Protein AF-0000000083080452 (afdb_homodimer)

Solvent-accessible surface area (backbone atoms only — not comparable to full-atom values): 15717 Å² total; per-residue (Å²): 124,72,71,85,60,44,30,69,57,49,54,43,49,26,56,52,36,66,68,52,25,74,73,67,52,32,30,49,34,38,35,42,35,32,59,16,17,67,83,46,66,46,79,47,41,29,48,72,89,35,77,56,65,81,52,52,41,62,59,91,61,66,40,72,48,71,58,86,55,90,64,81,24,22,29,43,46,33,35,42,48,46,47,31,71,60,43,32,32,57,84,38,36,42,33,40,39,33,41,34,62,48,40,57,88,84,51,88,73,93,57,94,61,80,76,49,44,56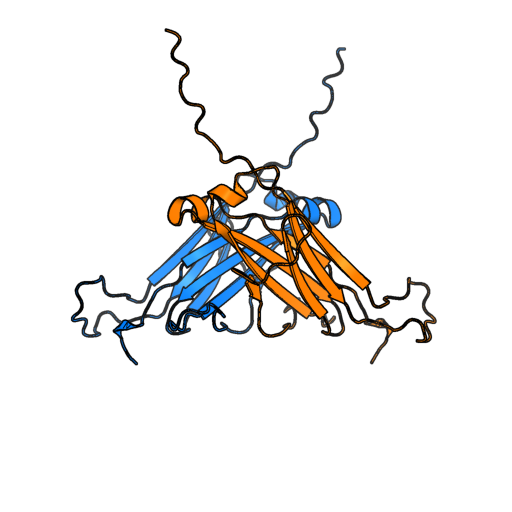,42,77,42,63,28,65,52,60,28,48,66,63,85,68,75,82,71,76,80,68,84,123,124,71,70,86,59,47,30,67,57,48,54,43,51,27,56,52,36,67,68,52,25,74,72,66,52,32,30,48,35,37,35,42,35,32,56,15,17,65,84,47,69,48,79,49,42,29,48,73,88,36,78,56,66,80,53,51,41,61,59,92,62,66,42,72,49,72,60,86,55,92,64,82,24,22,30,42,47,35,34,41,47,45,47,34,70,59,43,31,31,57,84,39,35,41,33,40,40,34,43,33,61,49,40,56,89,84,50,88,74,93,56,93,60,80,76,50,44,56,42,78,42,63,27,65,54,60,27,50,65,61,86,65,73,84,69,77,77,68,82,122

Organism: Lynx canadensis (NCBI:txid61383)

Radius of gyration: 20.99 Å; Cα contacts (8 Å, |Δi|>4): 604; chains: 2; bounding box: 38×65×71 Å

Sequence (280 aa):
EDLKKVSPPKVTVFEPSEAEISRTLKATLVCLATGFYPDHVELSWWVNGKEVRDGVSTDPEPYKEQSGANVSSYCLSSRLRVSATFWHNPRNHFRCQVQFYGLGKDDQWDYPEAKPVTQNVSADTWGRAGERGAGGMGRGEDLKKVSPPKVTVFEPSEAEISRTLKATLVCLATGFYPDHVELSWWVNGKEVRDGVSTDPEPYKEQSGANVSSYCLSSRLRVSATFWHNPRNHFRCQVQFYGLGKDDQWDYPEAKPVTQNVSADTWGRAGERGAGGMGRG

pLDDT: mean 85.84, std 18.04, range [19.3, 98.81]

Structure (mmCIF, N/CA/C/O backbone):
data_AF-0000000083080452-model_v1
#
loop_
_entity.id
_entity.type
_entity.pdbx_description
1 polymer 'Ig-like domain-containing protein'
#
loop_
_atom_site.group_PDB
_atom_site.id
_atom_site.type_symbol
_atom_site.label_atom_id
_atom_site.label_alt_id
_atom_site.label_comp_id
_atom_site.label_asym_id
_atom_site.label_entity_id
_atom_site.label_seq_id
_atom_site.pdbx_PDB_ins_code
_atom_site.Cartn_x
_atom_site.Cartn_y
_atom_site.Cartn_z
_atom_site.occupancy
_atom_site.B_iso_or_equiv
_atom_site.auth_seq_id
_atom_site.auth_comp_id
_atom_site.auth_asym_id
_atom_site.auth_atom_id
_atom_site.pdbx_PDB_model_num
ATOM 1 N N . GLU A 1 1 ? 2.799 -15.562 -26.594 1 53.44 1 GLU A N 1
ATOM 2 C CA . GLU A 1 1 ? 3.232 -15.18 -25.25 1 53.44 1 GLU A CA 1
ATOM 3 C C . GLU A 1 1 ? 4.082 -16.266 -24.609 1 53.44 1 GLU A C 1
ATOM 5 O O . GLU A 1 1 ? 3.826 -17.469 -24.812 1 53.44 1 GLU A O 1
ATOM 10 N N . ASP A 1 2 ? 5.34 -15.938 -24.422 1 61.94 2 ASP A N 1
ATOM 11 C CA . ASP A 1 2 ? 6.191 -16.938 -23.797 1 61.94 2 ASP A CA 1
ATOM 12 C C . ASP A 1 2 ? 5.555 -17.484 -22.516 1 61.94 2 ASP A C 1
ATOM 14 O O . ASP A 1 2 ? 5.469 -16.766 -21.516 1 61.94 2 ASP A O 1
ATOM 18 N N . LEU A 1 3 ? 4.855 -18.547 -22.656 1 67.81 3 LEU A N 1
ATOM 19 C CA . LEU A 1 3 ? 4.113 -19.203 -21.594 1 67.81 3 LEU A CA 1
ATOM 20 C C . LEU A 1 3 ? 4.988 -19.375 -20.344 1 67.81 3 LEU A C 1
ATOM 22 O O . LEU A 1 3 ? 4.473 -19.5 -19.234 1 67.81 3 LEU A O 1
ATOM 26 N N . LYS A 1 4 ? 6.285 -19.344 -20.562 1 71.19 4 LYS A N 1
ATOM 27 C CA . LYS A 1 4 ? 7.219 -19.562 -19.453 1 71.19 4 LYS A CA 1
ATOM 28 C C . LYS A 1 4 ? 7.266 -18.359 -18.531 1 71.19 4 LYS A C 1
ATOM 30 O O . LYS A 1 4 ? 7.73 -18.469 -17.391 1 71.19 4 LYS A O 1
ATOM 35 N N . LYS A 1 5 ? 6.641 -17.375 -19.016 1 80.5 5 LYS A N 1
ATOM 36 C CA . LYS A 1 5 ? 6.762 -16.141 -18.234 1 80.5 5 LYS A CA 1
ATOM 37 C C . LYS A 1 5 ? 5.543 -15.93 -17.344 1 80.5 5 LYS A C 1
ATOM 39 O O . LYS A 1 5 ? 5.504 -14.977 -16.562 1 80.5 5 LYS A O 1
ATOM 44 N N . VAL A 1 6 ? 4.59 -16.891 -17.406 1 85.88 6 VAL A N 1
ATOM 45 C CA . VAL A 1 6 ? 3.363 -16.719 -16.625 1 85.88 6 VAL A CA 1
ATOM 46 C C . VAL A 1 6 ? 3.648 -16.938 -15.148 1 85.88 6 VAL A C 1
ATOM 48 O O . VAL A 1 6 ? 4.199 -17.969 -14.758 1 85.88 6 VAL A O 1
ATOM 51 N N . SER A 1 7 ? 3.391 -15.992 -14.328 1 90.44 7 SER A N 1
ATOM 52 C CA . SER A 1 7 ? 3.619 -16.047 -12.891 1 90.44 7 SER A CA 1
ATOM 53 C C . SER A 1 7 ? 2.447 -15.453 -12.117 1 90.44 7 SER A C 1
ATOM 55 O O . SER A 1 7 ? 2.014 -14.336 -12.406 1 90.44 7 SER A O 1
ATOM 57 N N . PRO A 1 8 ? 1.887 -16.25 -11.156 1 92.81 8 PRO A N 1
ATOM 58 C CA . PRO A 1 8 ? 0.796 -15.727 -10.336 1 92.81 8 PRO A CA 1
ATOM 59 C C . PRO A 1 8 ? 1.26 -14.641 -9.367 1 92.81 8 PRO A C 1
ATOM 61 O O . PRO A 1 8 ? 2.453 -14.539 -9.07 1 92.81 8 PRO A O 1
ATOM 64 N N . PRO A 1 9 ? 0.341 -13.883 -8.883 1 94.69 9 PRO A N 1
ATOM 65 C CA . PRO A 1 9 ? 0.71 -12.812 -7.957 1 94.69 9 PRO A CA 1
ATOM 66 C C . PRO A 1 9 ? 1.032 -13.32 -6.555 1 94.69 9 PRO A C 1
ATOM 68 O O . PRO A 1 9 ? 0.51 -14.359 -6.137 1 94.69 9 PRO A O 1
ATOM 71 N N . LYS A 1 10 ? 1.944 -12.578 -5.98 1 93.75 10 LYS A N 1
ATOM 72 C CA . LYS A 1 10 ? 2.043 -12.594 -4.523 1 93.75 10 LYS A CA 1
ATOM 73 C C . LYS A 1 10 ? 1.186 -11.492 -3.908 1 93.75 10 LYS A C 1
ATOM 75 O O . LYS A 1 10 ? 1.229 -10.344 -4.352 1 93.75 10 LYS A O 1
ATOM 80 N N . VAL A 1 11 ? 0.376 -11.945 -2.9 1 97.25 11 VAL A N 1
ATOM 81 C CA . VAL A 1 11 ? -0.571 -10.984 -2.34 1 97.25 11 VAL A CA 1
ATOM 82 C C . VAL A 1 11 ? -0.229 -10.719 -0.876 1 97.25 11 VAL A C 1
ATOM 84 O O . VAL A 1 11 ? 0.069 -11.641 -0.121 1 97.25 11 VAL A O 1
ATOM 87 N N . THR A 1 12 ? -0.213 -9.477 -0.528 1 97.19 12 THR A N 1
ATOM 88 C CA . THR A 1 12 ? 0.052 -9.062 0.847 1 97.19 12 THR A CA 1
ATOM 89 C C . THR A 1 12 ? -0.945 -8 1.295 1 97.19 12 THR A C 1
ATOM 91 O O . THR A 1 12 ? -1.261 -7.082 0.538 1 97.19 12 THR A O 1
ATOM 94 N N . VAL A 1 13 ? -1.404 -8.156 2.543 1 98.12 13 VAL A N 1
ATOM 95 C CA . VAL A 1 13 ? -2.242 -7.129 3.156 1 98.12 13 VAL A CA 1
ATOM 96 C C . VAL A 1 13 ? -1.442 -6.379 4.219 1 98.12 13 VAL A C 1
ATOM 98 O O . VAL A 1 13 ? -0.834 -6.992 5.098 1 98.12 13 VAL A O 1
ATOM 101 N N . PHE A 1 14 ? -1.41 -5.133 4.086 1 97.69 14 PHE A N 1
ATOM 102 C CA . PHE A 1 14 ? -0.766 -4.262 5.059 1 97.69 14 PHE A CA 1
ATOM 103 C C . PHE A 1 14 ? -1.791 -3.676 6.02 1 97.69 14 PHE A C 1
ATOM 105 O O . PHE A 1 14 ? -2.818 -3.143 5.594 1 97.69 14 PHE A O 1
ATOM 112 N N . GLU A 1 15 ? -1.431 -3.766 7.227 1 97.06 15 GLU A N 1
ATOM 113 C CA . GLU A 1 15 ? -2.334 -3.287 8.266 1 97.06 15 GLU A CA 1
ATOM 114 C C . GLU A 1 15 ? -2.287 -1.767 8.383 1 97.06 15 GLU A C 1
ATOM 116 O O . GLU A 1 15 ? -1.309 -1.138 7.973 1 97.06 15 GLU A O 1
ATOM 121 N N . PRO A 1 16 ? -3.373 -1.235 8.961 1 97.25 16 PRO A N 1
ATOM 122 C CA . PRO A 1 16 ? -3.445 0.223 9.07 1 97.25 16 PRO A CA 1
ATOM 123 C C . PRO A 1 16 ? -2.326 0.805 9.938 1 97.25 16 PRO A C 1
ATOM 125 O O . PRO A 1 16 ? -1.788 0.114 10.805 1 97.25 16 PRO A O 1
ATOM 128 N N . SER A 1 17 ? -2.023 2.037 9.609 1 94.25 17 SER A N 1
ATOM 129 C CA . SER A 1 17 ? -1.067 2.791 10.414 1 94.25 17 SER A CA 1
ATOM 130 C C . SER A 1 17 ? -1.73 3.379 11.656 1 94.25 17 SER A C 1
ATOM 132 O O . SER A 1 17 ? -2.766 4.043 11.555 1 94.25 17 SER A O 1
ATOM 134 N N . GLU A 1 18 ? -1.081 3.205 12.727 1 92.12 18 GLU A N 1
ATOM 135 C CA . GLU A 1 18 ? -1.612 3.803 13.945 1 92.12 18 GLU A CA 1
ATOM 136 C C . GLU A 1 18 ? -1.66 5.324 13.844 1 92.12 18 GLU A C 1
ATOM 138 O O . GLU A 1 18 ? -2.572 5.961 14.375 1 92.12 18 GLU A O 1
ATOM 143 N N . ALA A 1 19 ? -0.683 5.855 13.219 1 90.94 19 ALA A N 1
ATOM 144 C CA . ALA A 1 19 ? -0.637 7.305 13.031 1 90.94 19 ALA A CA 1
ATOM 145 C C . ALA A 1 19 ? -1.859 7.797 12.266 1 90.94 19 ALA A C 1
ATOM 147 O O . ALA A 1 19 ? -2.455 8.812 12.617 1 90.94 19 ALA A O 1
ATOM 148 N N . GLU A 1 20 ? -2.23 7.137 11.227 1 94.12 20 GLU A N 1
ATOM 149 C CA . GLU A 1 20 ? -3.434 7.508 10.484 1 94.12 20 GLU A CA 1
ATOM 150 C C . GLU A 1 20 ? -4.672 7.441 11.375 1 94.12 20 GLU A C 1
ATOM 152 O O . GLU A 1 20 ? -5.508 8.344 11.359 1 94.12 20 GLU A O 1
ATOM 157 N N . ILE A 1 21 ? -4.758 6.336 12.086 1 95.25 21 ILE A N 1
ATOM 158 C CA . ILE A 1 21 ? -5.938 6.098 12.914 1 95.25 21 ILE A CA 1
ATOM 159 C C . ILE A 1 21 ? -6.082 7.223 13.938 1 95.25 21 ILE A C 1
ATOM 161 O O . ILE A 1 21 ? -7.18 7.754 14.133 1 95.25 21 ILE A O 1
ATOM 165 N N . SER A 1 22 ? -5.02 7.535 14.555 1 92.94 22 SER A N 1
ATOM 166 C CA . SER A 1 22 ? -5.031 8.602 15.547 1 92.94 22 SER A CA 1
ATOM 167 C C . SER A 1 22 ? -5.453 9.93 14.93 1 92.94 22 SER A C 1
ATOM 169 O O . SER A 1 22 ? -6.184 10.703 15.555 1 92.94 22 SER A O 1
ATOM 171 N N . ARG A 1 23 ? -5.098 10.141 13.75 1 92.06 23 ARG A N 1
ATOM 172 C CA . ARG A 1 23 ? -5.32 11.43 13.094 1 92.06 23 ARG A CA 1
ATOM 173 C C . ARG A 1 23 ? -6.73 11.516 12.516 1 92.06 23 ARG A C 1
ATOM 175 O O . ARG A 1 23 ? -7.324 12.594 12.469 1 92.06 23 ARG A O 1
ATOM 182 N N . THR A 1 24 ? -7.328 10.398 12.055 1 93.5 24 THR A N 1
ATOM 183 C CA . THR A 1 24 ? -8.523 10.523 11.227 1 93.5 24 THR A CA 1
ATOM 184 C C . THR A 1 24 ? -9.664 9.688 11.797 1 93.5 24 THR A C 1
ATOM 186 O O . THR A 1 24 ? -10.797 9.766 11.328 1 93.5 24 THR A O 1
ATOM 189 N N . LEU A 1 25 ? -9.383 8.836 12.727 1 95.81 25 LEU A N 1
ATOM 190 C CA . LEU A 1 25 ? -10.336 7.891 13.289 1 95.81 25 LEU A CA 1
ATOM 191 C C . LEU A 1 25 ? -10.789 6.887 12.242 1 95.81 25 LEU A C 1
ATOM 193 O O . LEU A 1 25 ? -11.852 6.266 12.383 1 95.81 25 LEU A O 1
ATOM 197 N N . LYS A 1 26 ? -10.016 6.801 11.164 1 96.69 26 LYS A N 1
ATOM 198 C CA . LYS A 1 26 ? -10.203 5.809 10.109 1 96.69 26 LYS A CA 1
ATOM 199 C C . LYS A 1 26 ? -8.969 4.914 9.977 1 96.69 26 LYS A C 1
ATOM 201 O O . LYS A 1 26 ? -7.883 5.277 10.422 1 96.69 26 LYS A O 1
ATOM 206 N N . ALA A 1 27 ? -9.227 3.732 9.461 1 97.31 27 ALA A N 1
ATOM 207 C CA . ALA A 1 27 ? -8.18 2.742 9.219 1 97.31 27 ALA A CA 1
ATOM 208 C C . ALA A 1 27 ? -8.148 2.32 7.754 1 97.31 27 ALA A C 1
ATOM 210 O O . ALA A 1 27 ? -9.172 1.919 7.195 1 97.31 27 ALA A O 1
ATOM 211 N N . THR A 1 28 ? -7.043 2.445 7.199 1 97.25 28 THR A N 1
ATOM 212 C CA . THR A 1 28 ? -6.867 2.025 5.816 1 97.25 28 THR A CA 1
ATOM 213 C C . THR A 1 28 ? -6.02 0.759 5.734 1 97.25 28 THR A C 1
ATOM 215 O O . THR A 1 28 ? -4.914 0.71 6.277 1 97.25 28 THR A O 1
ATOM 218 N N . LEU A 1 29 ? -6.57 -0.296 5.133 1 98.19 29 LEU A N 1
ATOM 219 C CA . LEU A 1 29 ? -5.809 -1.486 4.773 1 98.19 29 LEU A CA 1
ATOM 220 C C . LEU A 1 29 ? -5.355 -1.42 3.318 1 98.19 29 LEU A C 1
ATOM 222 O O . LEU A 1 29 ? -6.098 -0.952 2.451 1 98.19 29 LEU A O 1
ATOM 226 N N . VAL A 1 30 ? -4.18 -1.853 3.102 1 97.69 30 VAL A N 1
ATOM 227 C CA . VAL A 1 30 ? -3.654 -1.844 1.74 1 97.69 30 VAL A CA 1
ATOM 228 C C . VAL A 1 30 ? -3.377 -3.273 1.283 1 97.69 30 VAL A C 1
ATOM 230 O O . VAL A 1 30 ? -2.807 -4.07 2.033 1 97.69 30 VAL A O 1
ATOM 233 N N . CYS A 1 31 ? -3.828 -3.586 0.162 1 98.5 31 CYS A N 1
ATOM 234 C CA . CYS A 1 31 ? -3.52 -4.844 -0.509 1 98.5 31 CYS A CA 1
ATOM 235 C C . CYS A 1 31 ? -2.582 -4.617 -1.689 1 98.5 31 CYS A C 1
ATOM 237 O O . CYS A 1 31 ? -2.834 -3.754 -2.531 1 98.5 31 CYS A O 1
ATOM 239 N N . LEU A 1 32 ? -1.524 -5.355 -1.702 1 96.94 32 LEU A N 1
ATOM 240 C CA . LEU A 1 32 ? -0.544 -5.266 -2.779 1 96.94 32 LEU A CA 1
ATOM 241 C C . LEU A 1 32 ? -0.362 -6.617 -3.465 1 96.94 32 LEU A C 1
ATOM 243 O O . LEU A 1 32 ? -0.021 -7.605 -2.812 1 96.94 32 LEU A O 1
ATOM 247 N N . ALA A 1 33 ? -0.679 -6.676 -4.754 1 96.19 33 ALA A N 1
ATOM 248 C CA . ALA A 1 33 ? -0.375 -7.82 -5.605 1 96.19 33 ALA A CA 1
ATOM 249 C C . ALA A 1 33 ? 0.855 -7.551 -6.469 1 96.19 33 ALA A C 1
ATOM 251 O O . ALA A 1 33 ? 0.917 -6.539 -7.176 1 96.19 33 ALA A O 1
ATOM 252 N N . THR A 1 34 ? 1.783 -8.461 -6.375 1 92.62 34 THR A N 1
ATOM 253 C CA . THR A 1 34 ? 3.023 -8.219 -7.105 1 92.62 34 THR A CA 1
ATOM 254 C C . THR A 1 34 ? 3.449 -9.469 -7.871 1 92.62 34 THR A C 1
ATOM 256 O O . THR A 1 34 ? 2.959 -10.57 -7.598 1 92.62 34 THR A O 1
ATOM 259 N N . GLY A 1 35 ? 4.324 -9.219 -8.93 1 90.12 35 GLY A N 1
ATOM 260 C CA . GLY A 1 35 ? 5.09 -10.289 -9.531 1 90.12 35 GLY A CA 1
ATOM 261 C C . GLY A 1 35 ? 4.293 -11.102 -10.539 1 90.12 35 GLY A C 1
ATOM 262 O O . GLY A 1 35 ? 4.676 -12.219 -10.898 1 90.12 35 GLY A O 1
ATOM 263 N N . PHE A 1 36 ? 3.234 -10.57 -10.922 1 92.44 36 PHE A N 1
ATOM 264 C CA . PHE A 1 36 ? 2.414 -11.406 -11.789 1 92.44 36 PHE A CA 1
ATOM 265 C C . PHE A 1 36 ? 2.639 -11.055 -13.258 1 92.44 36 PHE A C 1
ATOM 267 O O . PHE A 1 36 ? 2.973 -9.914 -13.578 1 92.44 36 PHE A O 1
ATOM 274 N N . TYR A 1 37 ? 2.369 -12.086 -14.062 1 91.12 37 TYR A N 1
ATOM 275 C CA . TYR A 1 37 ? 2.443 -12.008 -15.523 1 91.12 37 TYR A CA 1
ATOM 276 C C . TYR A 1 37 ? 1.6 -13.102 -16.172 1 91.12 37 TYR A C 1
ATOM 278 O O . TYR A 1 37 ? 1.708 -14.273 -15.805 1 91.12 37 TYR A O 1
ATOM 286 N N . PRO A 1 38 ? 0.86 -12.805 -17.172 1 91.25 38 PRO A N 1
ATOM 287 C CA . PRO A 1 38 ? 0.583 -11.469 -17.703 1 91.25 38 PRO A CA 1
ATOM 288 C C . PRO A 1 38 ? -0.215 -10.594 -16.734 1 91.25 38 PRO A C 1
ATOM 290 O O . PRO A 1 38 ? -0.309 -10.914 -15.547 1 91.25 38 PRO A O 1
ATOM 293 N N . ASP A 1 39 ? -0.679 -9.375 -17.141 1 92.38 39 ASP A N 1
ATOM 294 C CA . ASP A 1 39 ? -1.261 -8.375 -16.25 1 92.38 39 ASP A CA 1
ATOM 295 C C . ASP A 1 39 ? -2.773 -8.555 -16.141 1 92.38 39 ASP A C 1
ATOM 297 O O . ASP A 1 39 ? -3.504 -7.582 -15.938 1 92.38 39 ASP A O 1
ATOM 301 N N . HIS A 1 40 ? -3.299 -9.719 -16.156 1 93.44 40 HIS A N 1
ATOM 302 C CA . HIS A 1 40 ? -4.734 -9.977 -16.078 1 93.44 40 HIS A CA 1
ATOM 303 C C . HIS A 1 40 ? -5.133 -10.461 -14.688 1 93.44 40 HIS A C 1
ATOM 305 O O . HIS A 1 40 ? -5.078 -11.656 -14.406 1 93.44 40 HIS A O 1
ATOM 311 N N . VAL A 1 41 ? -5.543 -9.539 -13.906 1 96.19 41 VAL A N 1
ATOM 312 C CA . VAL A 1 41 ? -5.984 -9.891 -12.555 1 96.19 41 VAL A CA 1
ATOM 313 C C . VAL A 1 41 ? -7.238 -9.094 -12.203 1 96.19 41 VAL A C 1
ATOM 315 O O . VAL A 1 41 ? -7.512 -8.055 -12.805 1 96.19 41 VAL A O 1
ATOM 318 N N . GLU A 1 42 ? -8.008 -9.656 -11.258 1 96.44 42 GLU A N 1
ATOM 319 C CA . GLU A 1 42 ? -9.102 -8.953 -10.594 1 96.44 42 GLU A CA 1
ATOM 320 C C . GLU A 1 42 ? -8.93 -8.969 -9.078 1 96.44 42 GLU A C 1
ATOM 322 O O . GLU A 1 42 ? -8.82 -10.039 -8.469 1 96.44 42 GLU A O 1
ATOM 327 N N . LEU A 1 43 ? -8.953 -7.801 -8.594 1 97.75 43 LEU A N 1
ATOM 328 C CA . LEU A 1 43 ? -8.758 -7.668 -7.152 1 97.75 43 LEU A CA 1
ATOM 329 C C . LEU A 1 43 ? -10.062 -7.301 -6.457 1 97.75 43 LEU A C 1
ATOM 331 O O . LEU A 1 43 ? -10.805 -6.445 -6.945 1 97.75 43 LEU A O 1
ATOM 335 N N . SER A 1 44 ? -10.352 -8.023 -5.277 1 98.25 44 SER A N 1
ATOM 336 C CA . SER A 1 44 ? -11.547 -7.742 -4.492 1 98.25 44 SER A CA 1
ATOM 337 C C . SER A 1 44 ? -11.25 -7.789 -2.996 1 98.25 44 SER A C 1
ATOM 339 O O . SER A 1 44 ? -10.328 -8.477 -2.561 1 98.25 44 SER A O 1
ATOM 341 N N . TRP A 1 45 ? -12.039 -7.051 -2.25 1 98.75 45 TRP A N 1
ATOM 342 C CA . TRP A 1 45 ? -11.969 -7.059 -0.792 1 98.75 45 TRP A CA 1
ATOM 343 C C . TRP A 1 45 ? -13.156 -7.809 -0.192 1 98.75 45 TRP A C 1
ATOM 345 O O . TRP A 1 45 ? -14.289 -7.672 -0.665 1 98.75 45 TRP A O 1
ATOM 355 N N . TRP A 1 46 ? -12.867 -8.57 0.88 1 98.69 46 TRP A N 1
ATOM 356 C CA . TRP A 1 46 ? -13.867 -9.328 1.618 1 98.69 46 TRP A CA 1
ATOM 357 C C . TRP A 1 46 ? -13.781 -9.047 3.113 1 98.69 46 TRP A C 1
ATOM 359 O O . TRP A 1 46 ? -12.695 -9.086 3.697 1 98.69 46 TRP A O 1
ATOM 369 N N . VAL A 1 47 ? -14.945 -8.758 3.678 1 98.75 47 VAL A N 1
ATOM 370 C CA . VAL A 1 47 ? -15.031 -8.508 5.113 1 98.75 47 VAL A CA 1
ATOM 371 C C . VAL A 1 47 ? -16.031 -9.477 5.742 1 98.75 47 VAL A C 1
ATOM 373 O O . VAL A 1 47 ? -17.203 -9.5 5.367 1 98.75 47 VAL A O 1
ATOM 376 N N . ASN A 1 48 ? -15.492 -10.203 6.699 1 98.44 48 ASN A N 1
ATOM 377 C CA . ASN A 1 48 ? -16.312 -11.211 7.371 1 98.44 48 ASN A CA 1
ATOM 378 C C . ASN A 1 48 ? -17.062 -12.086 6.371 1 98.44 48 ASN A C 1
ATOM 380 O O . ASN A 1 48 ? -18.25 -12.328 6.516 1 98.44 48 ASN A O 1
ATOM 384 N N . GLY A 1 49 ? -16.344 -12.398 5.344 1 97.69 49 GLY A N 1
ATOM 385 C CA . GLY A 1 49 ? -16.844 -13.391 4.406 1 97.69 49 GLY A CA 1
ATOM 386 C C . GLY A 1 49 ? -17.734 -12.797 3.322 1 97.69 49 GLY A C 1
ATOM 387 O O . GLY A 1 49 ? -18.234 -13.523 2.467 1 97.69 49 GLY A O 1
ATOM 388 N N . LYS A 1 50 ? -17.828 -11.516 3.332 1 98.19 50 LYS A N 1
ATOM 389 C CA . LYS A 1 50 ? -18.641 -10.859 2.312 1 98.19 50 LYS A CA 1
ATOM 390 C C . LYS A 1 50 ? -17.812 -9.852 1.516 1 98.19 50 LYS A C 1
ATOM 392 O O . LYS A 1 50 ? -17.031 -9.086 2.09 1 98.19 50 LYS A O 1
ATOM 397 N N . GLU A 1 51 ? -18.047 -9.906 0.209 1 98.19 51 GLU A N 1
ATOM 398 C CA . GLU A 1 51 ? -17.359 -8.938 -0.644 1 98.19 51 GLU A CA 1
ATOM 399 C C . GLU A 1 51 ? -17.859 -7.52 -0.376 1 98.19 51 GLU A C 1
ATOM 401 O O . GLU A 1 51 ? -19.047 -7.289 -0.205 1 98.19 51 GLU A O 1
ATOM 406 N N . VAL A 1 52 ? -16.922 -6.566 -0.369 1 98.12 52 VAL A N 1
ATOM 407 C CA . VAL A 1 52 ? -17.312 -5.184 -0.106 1 98.12 52 VAL A CA 1
ATOM 408 C C . VAL A 1 52 ? -16.812 -4.281 -1.233 1 98.12 52 VAL A C 1
ATOM 410 O O . VAL A 1 52 ? -15.766 -4.551 -1.834 1 98.12 52 VAL A O 1
ATOM 413 N N . ARG A 1 53 ? -17.578 -3.219 -1.438 1 95.69 53 ARG A N 1
ATOM 414 C CA . ARG A 1 53 ? -17.188 -2.242 -2.451 1 95.69 53 ARG A CA 1
ATOM 415 C C . ARG A 1 53 ? -17.047 -0.852 -1.843 1 95.69 53 ARG A C 1
ATOM 417 O O . ARG A 1 53 ? -16.297 -0.019 -2.363 1 95.69 53 ARG A O 1
ATOM 424 N N . ASP A 1 54 ? -17.781 -0.632 -0.741 1 94.25 54 ASP A N 1
ATOM 425 C CA . ASP A 1 54 ? -17.672 0.653 -0.057 1 94.25 54 ASP A CA 1
ATOM 426 C C . ASP A 1 54 ? -16.312 0.809 0.61 1 94.25 54 ASP A C 1
ATOM 428 O O . ASP A 1 54 ? -15.82 -0.118 1.258 1 94.25 54 ASP A O 1
ATOM 432 N N . GLY A 1 55 ? -15.711 2.014 0.427 1 94.12 55 GLY A N 1
ATOM 433 C CA . GLY A 1 55 ? -14.43 2.285 1.056 1 94.12 55 GLY A CA 1
ATOM 434 C C . GLY A 1 55 ? -13.258 1.695 0.295 1 94.12 55 GLY A C 1
ATOM 435 O O . GLY A 1 55 ? -12.109 1.813 0.727 1 94.12 55 GLY A O 1
ATOM 436 N N . VAL A 1 56 ? -13.648 1.08 -0.872 1 95.5 56 VAL A N 1
ATOM 437 C CA . VAL A 1 56 ? -12.609 0.42 -1.654 1 95.5 56 VAL A CA 1
ATOM 438 C C . VAL A 1 56 ? -12.117 1.357 -2.756 1 95.5 56 VAL A C 1
ATOM 440 O O . VAL A 1 56 ? -12.914 2.006 -3.43 1 95.5 56 VAL A O 1
ATOM 443 N N . SER A 1 57 ? -10.828 1.479 -2.877 1 92.81 57 SER A N 1
ATOM 444 C CA . SER A 1 57 ? -10.195 2.172 -3.994 1 92.81 57 SER A CA 1
ATOM 445 C C . SER A 1 57 ? -9.07 1.336 -4.598 1 92.81 57 SER A C 1
ATOM 447 O O . SER A 1 57 ? -8.117 0.977 -3.902 1 92.81 57 SER A O 1
ATOM 449 N N . THR A 1 58 ? -9.195 1.03 -5.871 1 92.94 58 THR A N 1
ATOM 450 C CA . THR A 1 58 ? -8.203 0.232 -6.574 1 92.94 58 THR A CA 1
ATOM 451 C C . THR A 1 58 ? -7.551 1.044 -7.691 1 92.94 58 THR A C 1
ATOM 453 O O . THR A 1 58 ? -8.219 1.815 -8.375 1 92.94 58 THR A O 1
ATOM 456 N N . ASP A 1 59 ? -6.227 0.832 -7.777 1 90.56 59 ASP A N 1
ATOM 457 C CA . ASP A 1 59 ? -5.566 1.44 -8.922 1 90.56 59 ASP A CA 1
ATOM 458 C C . ASP A 1 59 ? -6.277 1.077 -10.227 1 90.56 59 ASP A C 1
ATOM 460 O O . ASP A 1 59 ? -6.73 -0.058 -10.398 1 90.56 59 ASP A O 1
ATOM 464 N N . PRO A 1 60 ? -6.289 1.999 -11.109 1 87.81 60 PRO A N 1
ATOM 465 C CA . PRO A 1 60 ? -7.094 1.767 -12.312 1 87.81 60 PRO A CA 1
ATOM 466 C C . PRO A 1 60 ? -6.543 0.638 -13.18 1 87.81 60 PRO A C 1
ATOM 468 O O . PRO A 1 60 ? -7.305 -0.027 -13.891 1 87.81 60 PRO A O 1
ATOM 471 N N . GLU A 1 61 ? -5.234 0.501 -13.234 1 90 61 GLU A N 1
ATOM 472 C CA . GLU A 1 61 ? -4.602 -0.577 -13.984 1 90 61 GLU A CA 1
ATOM 473 C C . GLU A 1 61 ? -3.314 -1.039 -13.312 1 90 61 GLU A C 1
ATOM 475 O O . GLU A 1 61 ? -2.678 -0.273 -12.586 1 90 61 GLU A O 1
ATOM 480 N N . PRO A 1 62 ? -3.023 -2.354 -13.641 1 91.81 62 PRO A N 1
ATOM 481 C CA . PRO A 1 62 ? -1.697 -2.775 -13.18 1 91.81 62 PRO A CA 1
ATOM 482 C C . PRO A 1 62 ? -0.567 -2 -13.852 1 91.81 62 PRO A C 1
ATOM 484 O O . PRO A 1 62 ? -0.725 -1.522 -14.977 1 91.81 62 PRO A O 1
ATOM 487 N N . TYR A 1 63 ? 0.494 -1.868 -13.094 1 87.12 63 TYR A N 1
ATOM 488 C CA . TYR A 1 63 ? 1.655 -1.22 -13.695 1 87.12 63 TYR A CA 1
ATOM 489 C C . TYR A 1 63 ? 2.9 -2.086 -13.547 1 87.12 63 TYR A C 1
ATOM 491 O O . TYR A 1 63 ? 2.943 -2.984 -12.703 1 87.12 63 TYR A O 1
ATOM 499 N N . LYS A 1 64 ? 3.84 -1.805 -14.398 1 86.12 64 LYS A N 1
ATOM 500 C CA . LYS A 1 64 ? 5.062 -2.6 -14.445 1 86.12 64 LYS A CA 1
ATOM 501 C C . LYS A 1 64 ? 5.938 -2.34 -13.227 1 86.12 64 LYS A C 1
ATOM 503 O O . LYS A 1 64 ? 6.098 -1.193 -12.797 1 86.12 64 LYS A O 1
ATOM 508 N N . GLU A 1 65 ? 6.34 -3.422 -12.617 1 80.19 65 GLU A N 1
ATOM 509 C CA . GLU A 1 65 ? 7.254 -3.299 -11.484 1 80.19 65 GLU A CA 1
ATOM 510 C C . GLU A 1 65 ? 8.641 -2.842 -11.945 1 80.19 65 GLU A C 1
ATOM 512 O O . GLU A 1 65 ? 9.125 -3.273 -12.992 1 80.19 65 GLU A O 1
ATOM 517 N N . GLN A 1 66 ? 9.133 -1.622 -11.547 1 65.81 66 GLN A N 1
ATOM 518 C CA . GLN A 1 66 ? 10.43 -1.078 -11.945 1 65.81 66 GLN A CA 1
ATOM 519 C C . GLN A 1 66 ? 11.57 -1.938 -11.414 1 65.81 66 GLN A C 1
ATOM 521 O O . GLN A 1 66 ? 12.742 -1.569 -11.539 1 65.81 66 GLN A O 1
ATOM 526 N N . SER A 1 67 ? 11.375 -3.201 -11.102 1 55.09 67 SER A N 1
ATOM 527 C CA . SER A 1 67 ? 12.578 -3.887 -10.641 1 55.09 67 SER A CA 1
ATOM 528 C C . SER A 1 67 ? 13.609 -4.012 -11.766 1 55.09 67 SER A C 1
ATOM 530 O O . SER A 1 67 ? 13.25 -4.012 -12.945 1 55.09 67 SER A O 1
ATOM 532 N N . GLY A 1 68 ? 14.805 -3.502 -11.594 1 50.47 68 GLY A N 1
ATOM 533 C CA . GLY A 1 68 ? 15.953 -3.701 -12.461 1 50.47 68 GLY A CA 1
ATOM 534 C C . GLY A 1 68 ? 15.922 -5.027 -13.195 1 50.47 68 GLY A C 1
ATOM 535 O O . GLY A 1 68 ? 16.781 -5.297 -14.047 1 50.47 68 GLY A O 1
ATOM 536 N N . ALA A 1 69 ? 15.219 -5.922 -12.609 1 52.81 69 ALA A N 1
ATOM 537 C CA . ALA A 1 69 ? 15.43 -7.219 -13.25 1 52.81 69 ALA A CA 1
ATOM 538 C C . ALA A 1 69 ? 14.625 -7.328 -14.547 1 52.81 69 ALA A C 1
ATOM 540 O O . ALA A 1 69 ? 13.633 -6.613 -14.734 1 52.81 69 ALA A O 1
ATOM 541 N N . ASN A 1 70 ? 15.266 -7.688 -15.633 1 53.16 70 ASN A N 1
ATOM 542 C CA . ASN A 1 70 ? 14.805 -8.062 -16.969 1 53.16 70 ASN A CA 1
ATOM 543 C C . ASN A 1 70 ? 13.43 -8.719 -16.906 1 53.16 70 ASN A C 1
ATOM 545 O O . ASN A 1 70 ? 12.914 -9.18 -17.938 1 53.16 70 ASN A O 1
ATOM 549 N N . VAL A 1 71 ? 12.961 -9.156 -15.82 1 57.22 71 VAL A N 1
ATOM 550 C CA . VAL A 1 71 ? 11.672 -9.852 -15.828 1 57.22 71 VAL A CA 1
ATOM 551 C C . VAL A 1 71 ? 10.547 -8.844 -15.609 1 57.22 71 VAL A C 1
ATOM 553 O O . VAL A 1 71 ? 10.555 -8.094 -14.625 1 57.22 71 VAL A O 1
ATOM 556 N N . SER A 1 72 ? 9.734 -8.695 -16.641 1 76.38 72 SER A N 1
ATOM 557 C CA . SER A 1 72 ? 8.625 -7.75 -16.641 1 76.38 72 SER A CA 1
ATOM 558 C C . SER A 1 72 ? 7.457 -8.258 -15.812 1 76.38 72 SER A C 1
ATOM 560 O O . SER A 1 72 ? 6.898 -9.32 -16.094 1 76.38 72 SER A O 1
ATOM 562 N N . SER A 1 73 ? 7.367 -8.047 -14.508 1 88.5 73 SER A N 1
ATOM 563 C CA . SER A 1 73 ? 6.176 -8.367 -13.727 1 88.5 73 SER A CA 1
ATOM 564 C C . SER A 1 73 ? 5.367 -7.109 -13.422 1 88.5 73 SER A C 1
ATOM 566 O O . SER A 1 73 ? 5.82 -5.992 -13.695 1 88.5 73 SER A O 1
ATOM 568 N N . TYR A 1 74 ? 4.121 -7.418 -13.102 1 91.75 74 TYR A N 1
ATOM 569 C CA . TYR A 1 74 ? 3.189 -6.324 -12.844 1 91.75 74 TYR A CA 1
ATOM 570 C C . TYR A 1 74 ? 2.809 -6.273 -11.367 1 91.75 74 TYR A C 1
ATOM 572 O O . TYR A 1 74 ? 3.064 -7.219 -10.617 1 91.75 74 TYR A O 1
ATOM 580 N N . CYS A 1 75 ? 2.314 -5.133 -11.023 1 92.31 75 CYS A N 1
ATOM 581 C CA . CYS A 1 75 ? 1.785 -4.941 -9.68 1 92.31 75 CYS A CA 1
ATOM 582 C C . CYS A 1 75 ? 0.477 -4.16 -9.711 1 92.31 75 CYS A C 1
ATOM 584 O O . CYS A 1 75 ? 0.217 -3.416 -10.664 1 92.31 75 CYS A O 1
ATOM 586 N N . LEU A 1 76 ? -0.323 -4.398 -8.711 1 94.44 76 LEU A N 1
ATOM 587 C CA . LEU A 1 76 ? -1.596 -3.715 -8.516 1 94.44 76 LEU A CA 1
ATOM 588 C C . LEU A 1 76 ? -1.884 -3.518 -7.027 1 94.44 76 LEU A C 1
ATOM 590 O O . LEU A 1 76 ? -1.658 -4.422 -6.223 1 94.44 76 LEU A O 1
ATOM 594 N N . SER A 1 77 ? -2.34 -2.359 -6.695 1 94.75 77 SER A N 1
ATOM 595 C CA . SER A 1 77 ? -2.666 -2.102 -5.297 1 94.75 77 SER A CA 1
ATOM 596 C C . SER A 1 77 ? -4.121 -1.678 -5.137 1 94.75 77 SER A C 1
ATOM 598 O O . SER A 1 77 ? -4.727 -1.149 -6.07 1 94.75 77 SER A O 1
ATOM 600 N N . SER A 1 78 ? -4.668 -1.974 -4.016 1 95.88 78 SER A N 1
ATOM 601 C CA . SER A 1 78 ? -6.016 -1.589 -3.611 1 95.88 78 SER A CA 1
ATOM 602 C C . SER A 1 78 ? -6.066 -1.235 -2.129 1 95.88 78 SER A C 1
ATOM 604 O O . SER A 1 78 ? -5.262 -1.732 -1.339 1 95.88 78 SER A O 1
ATOM 606 N N . ARG A 1 79 ? -6.949 -0.385 -1.799 1 96.56 79 ARG A N 1
ATOM 607 C CA . ARG A 1 79 ? -7.078 0.034 -0.407 1 96.56 79 ARG A CA 1
ATOM 608 C C . ARG A 1 79 ? -8.516 -0.104 0.076 1 96.56 79 ARG A C 1
ATOM 610 O O . ARG A 1 79 ? -9.461 0.1 -0.695 1 96.56 79 ARG A O 1
ATOM 617 N N . LEU A 1 80 ? -8.672 -0.445 1.316 1 97.62 80 LEU A N 1
ATOM 618 C CA . LEU A 1 80 ? -9.945 -0.497 2.016 1 97.62 80 LEU A CA 1
ATOM 619 C C . LEU A 1 80 ? -9.93 0.403 3.246 1 97.62 80 LEU A C 1
ATOM 621 O O . LEU A 1 80 ? -9.117 0.213 4.148 1 97.62 80 LEU A O 1
ATOM 625 N N . ARG A 1 81 ? -10.758 1.326 3.229 1 96.69 81 ARG A N 1
ATOM 626 C CA . ARG A 1 81 ? -10.852 2.254 4.352 1 96.69 81 ARG A CA 1
ATOM 627 C C . ARG A 1 81 ? -12.102 1.978 5.184 1 96.69 81 ARG A C 1
ATOM 629 O O . ARG A 1 81 ? -13.219 1.989 4.664 1 96.69 81 ARG A O 1
ATOM 636 N N . VAL A 1 82 ? -11.93 1.745 6.504 1 98 82 VAL A N 1
ATOM 637 C CA . VAL A 1 82 ? -13.016 1.49 7.441 1 98 82 VAL A CA 1
ATOM 638 C C . VAL A 1 82 ? -12.875 2.402 8.656 1 98 82 VAL A C 1
ATOM 640 O O . VAL A 1 82 ? -11.883 3.123 8.789 1 98 82 VAL A O 1
ATOM 643 N N . SER A 1 83 ? -13.844 2.375 9.492 1 98 83 SER A N 1
ATOM 644 C CA . SER A 1 83 ? -13.719 3.131 10.734 1 98 83 SER A CA 1
ATOM 645 C C . SER A 1 83 ? -12.695 2.49 11.672 1 98 83 SER A C 1
ATOM 647 O O . SER A 1 83 ? -12.5 1.274 11.641 1 98 83 SER A O 1
ATOM 649 N N . ALA A 1 84 ? -12.125 3.334 12.469 1 97.62 84 ALA A N 1
ATOM 650 C CA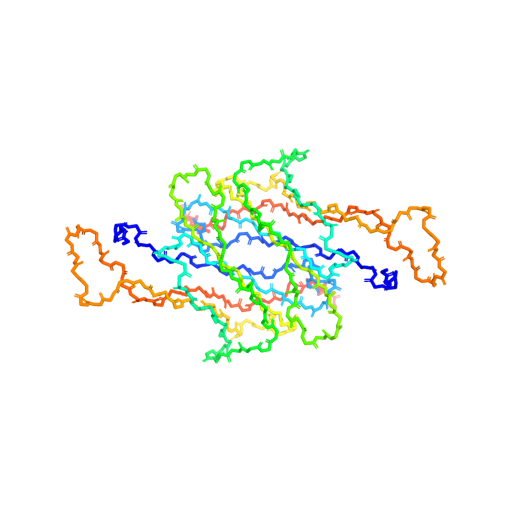 . ALA A 1 84 ? -11.188 2.834 13.469 1 97.62 84 ALA A CA 1
ATOM 651 C C . ALA A 1 84 ? -11.852 1.817 14.391 1 97.62 84 ALA A C 1
ATOM 653 O O . ALA A 1 84 ? -11.258 0.786 14.719 1 97.62 84 ALA A O 1
ATOM 654 N N . THR A 1 85 ? -13.078 2.09 14.766 1 97.31 85 THR A N 1
ATOM 655 C CA . THR A 1 85 ? -13.805 1.204 15.672 1 97.31 85 THR A CA 1
ATOM 656 C C . THR A 1 85 ? -14 -0.17 15.031 1 97.31 85 THR A C 1
ATOM 658 O O . THR A 1 85 ? -13.867 -1.195 15.703 1 97.31 85 THR A O 1
ATOM 661 N N . PHE A 1 86 ? -14.312 -0.177 13.82 1 97.81 86 PHE A N 1
ATOM 662 C CA . PHE A 1 86 ? -14.516 -1.436 13.117 1 97.81 86 PHE A CA 1
ATOM 663 C C . PHE A 1 86 ? -13.211 -2.227 13.039 1 97.81 86 PHE A C 1
ATOM 665 O O . PHE A 1 86 ? -13.203 -3.438 13.266 1 97.81 86 PHE A O 1
ATOM 672 N N . TRP A 1 87 ? -12.109 -1.583 12.75 1 98.12 87 TRP A N 1
ATOM 673 C CA . TRP A 1 87 ? -10.789 -2.211 12.68 1 98.12 87 TRP A CA 1
ATOM 674 C C . TRP A 1 87 ? -10.375 -2.75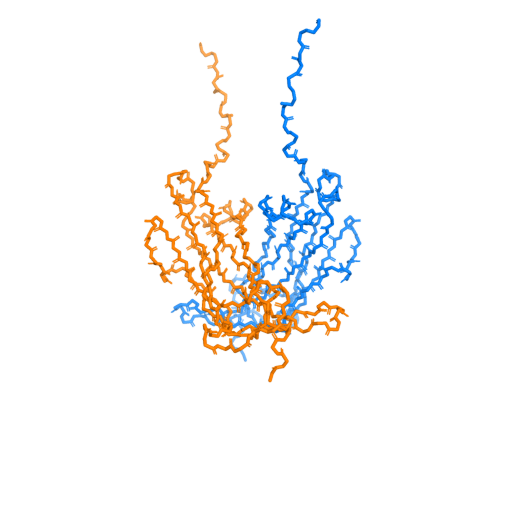2 14.047 1 98.12 87 TRP A C 1
ATOM 676 O O . TRP A 1 87 ? -9.773 -3.826 14.133 1 98.12 87 TRP A O 1
ATOM 686 N N . HIS A 1 88 ? -10.766 -2.076 15.039 1 97.5 88 HIS A N 1
ATOM 687 C CA . HIS A 1 88 ? -10.297 -2.418 16.375 1 97.5 88 HIS A CA 1
ATOM 688 C C . HIS A 1 88 ? -11.133 -3.539 16.984 1 97.5 88 HIS A C 1
ATOM 690 O O . HIS A 1 88 ? -10.945 -3.896 18.156 1 97.5 88 HIS A O 1
ATOM 696 N N . ASN A 1 89 ? -12.023 -4.078 16.266 1 97.5 89 ASN A N 1
ATOM 697 C CA . ASN A 1 89 ? -12.727 -5.297 16.656 1 97.5 89 ASN A CA 1
ATOM 698 C C . ASN A 1 89 ? -12.016 -6.543 16.141 1 97.5 89 ASN A C 1
ATOM 700 O O . ASN A 1 89 ? -12.055 -6.832 14.938 1 97.5 89 ASN A O 1
ATOM 704 N N . PRO A 1 90 ? -11.398 -7.312 17.047 1 97 90 PRO A N 1
ATOM 705 C CA . PRO A 1 90 ? -10.594 -8.461 16.625 1 97 90 PRO A CA 1
ATOM 706 C C . PRO A 1 90 ? -11.43 -9.555 15.969 1 97 90 PRO A C 1
ATOM 708 O O . PRO A 1 90 ? -10.883 -10.5 15.398 1 97 90 PRO A O 1
ATOM 711 N N . ARG A 1 91 ? -12.703 -9.477 15.984 1 97.31 91 ARG A N 1
ATOM 712 C CA . ARG A 1 91 ? -13.57 -10.469 15.352 1 97.31 91 ARG A CA 1
ATOM 713 C C . ARG A 1 91 ? -13.742 -10.18 13.859 1 97.31 91 ARG A C 1
ATOM 715 O O . ARG A 1 91 ? -14.25 -11.016 13.109 1 97.31 91 ARG A O 1
ATOM 722 N N . ASN A 1 92 ? -13.398 -8.984 13.555 1 98.38 92 ASN A N 1
ATOM 723 C CA . ASN A 1 92 ? -13.555 -8.625 12.148 1 98.38 92 ASN A CA 1
ATOM 724 C C . ASN A 1 92 ? -12.406 -9.172 11.305 1 98.38 92 ASN A C 1
ATOM 726 O O . ASN A 1 92 ? -11.242 -9.07 11.688 1 98.38 92 ASN A O 1
ATOM 730 N N . HIS A 1 93 ? -12.773 -9.805 10.234 1 98.56 93 HIS A N 1
ATOM 731 C CA . HIS A 1 93 ? -11.836 -10.453 9.328 1 98.56 93 HIS A CA 1
ATOM 732 C C . HIS A 1 93 ? -11.781 -9.734 7.984 1 98.56 93 HIS A C 1
ATOM 734 O O . HIS A 1 93 ? -12.82 -9.438 7.391 1 98.56 93 HIS A O 1
ATOM 740 N N . PHE A 1 94 ? -10.609 -9.43 7.504 1 98.69 94 PHE A N 1
ATOM 741 C CA . PHE A 1 94 ? -10.383 -8.727 6.242 1 98.69 94 PHE A CA 1
ATOM 742 C C . PHE A 1 94 ? -9.562 -9.586 5.289 1 98.69 94 PHE A C 1
ATOM 744 O O . PHE A 1 94 ? -8.523 -10.133 5.672 1 98.69 94 PHE A O 1
ATOM 751 N N . ARG A 1 95 ? -10.031 -9.641 4.07 1 98.69 95 ARG A N 1
ATOM 752 C CA . ARG A 1 95 ? -9.336 -10.469 3.084 1 98.69 95 ARG A CA 1
ATOM 753 C C . ARG A 1 95 ? -9.273 -9.766 1.731 1 98.69 95 ARG A C 1
ATOM 755 O O . ARG A 1 95 ? -10.258 -9.156 1.294 1 98.69 95 ARG A O 1
ATOM 762 N N . CYS A 1 96 ? -8.188 -9.758 1.182 1 98.81 96 CYS A N 1
ATOM 763 C CA . CYS A 1 96 ? -7.984 -9.344 -0.202 1 98.81 96 CYS A CA 1
ATOM 764 C C . CYS A 1 96 ? -7.805 -10.555 -1.112 1 98.81 96 CYS A C 1
ATOM 766 O O . CYS A 1 96 ? -6.941 -11.398 -0.864 1 98.81 96 CYS A O 1
ATOM 768 N N . GLN A 1 97 ? -8.609 -10.586 -2.127 1 98.62 97 GLN A N 1
ATOM 769 C CA . GLN A 1 97 ? -8.562 -11.703 -3.061 1 98.62 97 GLN A CA 1
ATOM 770 C C . GLN A 1 97 ? -8.195 -11.234 -4.465 1 98.62 97 GLN A C 1
ATOM 772 O O . GLN A 1 97 ? -8.758 -10.258 -4.965 1 98.62 97 GLN A O 1
ATOM 777 N N . VAL A 1 98 ? -7.262 -12 -5.086 1 98.31 98 VAL A N 1
ATOM 778 C CA . VAL A 1 98 ? -6.828 -11.695 -6.445 1 98.31 98 VAL A CA 1
ATOM 779 C C . VAL A 1 98 ? -7.082 -12.898 -7.352 1 98.31 98 VAL A C 1
ATOM 781 O O . VAL A 1 98 ? -6.488 -13.961 -7.16 1 98.31 98 VAL A O 1
ATOM 784 N N . GLN A 1 99 ? -7.992 -12.688 -8.258 1 97.06 99 GLN A N 1
ATOM 785 C CA . GLN A 1 99 ? -8.172 -13.672 -9.32 1 97.06 99 GLN A CA 1
ATOM 786 C C . GLN A 1 99 ? -7.16 -13.453 -10.445 1 97.06 99 GLN A C 1
ATOM 788 O O . GLN A 1 99 ? -7.188 -12.422 -11.125 1 97.06 99 GLN A O 1
ATOM 793 N N . PHE A 1 100 ? -6.316 -14.469 -10.625 1 96.12 100 PHE A N 1
ATOM 794 C CA . PHE A 1 100 ? -5.293 -14.398 -11.656 1 96.12 100 PHE A CA 1
ATOM 795 C C . PHE A 1 100 ? -5.668 -15.266 -12.852 1 96.12 100 PHE A C 1
ATOM 797 O O . PHE A 1 100 ? -5.949 -16.453 -12.703 1 96.12 100 PHE A O 1
ATOM 804 N N . TYR A 1 101 ? -5.648 -14.578 -13.969 1 91.5 101 TYR A N 1
ATOM 805 C CA . TYR A 1 101 ? -5.98 -15.297 -15.195 1 91.5 101 TYR A CA 1
ATOM 806 C C . TYR A 1 101 ? -4.723 -15.688 -15.961 1 91.5 101 TYR A C 1
ATOM 808 O O . TYR A 1 101 ? -4.289 -14.969 -16.859 1 91.5 101 TYR A O 1
ATOM 816 N N . GLY A 1 102 ? -4.215 -16.797 -15.469 1 86.94 102 GLY A N 1
ATOM 817 C CA . GLY A 1 102 ? -3.039 -17.344 -16.125 1 86.94 102 GLY A CA 1
ATOM 818 C C . GLY A 1 102 ? -3.379 -18.297 -17.266 1 86.94 102 GLY A C 1
ATOM 819 O O . GLY A 1 102 ? -4.168 -17.953 -18.156 1 86.94 102 GLY A O 1
ATOM 820 N N . LEU A 1 103 ? -2.73 -19.484 -17.188 1 81.31 103 LEU A N 1
ATOM 821 C CA . LEU A 1 103 ? -2.975 -20.469 -18.234 1 81.31 103 LEU A CA 1
ATOM 822 C C . LEU A 1 103 ? -4.227 -21.281 -17.922 1 81.31 103 LEU A C 1
ATOM 824 O O . LEU A 1 103 ? -4.543 -21.531 -16.75 1 81.31 103 LEU A O 1
ATOM 828 N N . GLY A 1 104 ? -4.887 -21.547 -19 1 79.44 104 GLY A N 1
ATOM 829 C CA . GLY A 1 104 ? -6.031 -22.422 -18.844 1 79.44 104 GLY A CA 1
ATOM 830 C C . GLY A 1 104 ? -5.641 -23.875 -18.625 1 79.44 104 GLY A C 1
ATOM 831 O O . GLY A 1 104 ? -4.496 -24.266 -18.875 1 79.44 104 GLY A O 1
ATOM 832 N N . LYS A 1 105 ? -6.492 -24.672 -18.109 1 76.25 105 LYS A N 1
ATOM 833 C CA . LYS A 1 105 ? -6.266 -26.094 -17.875 1 76.25 105 LYS A CA 1
ATOM 834 C C . LYS A 1 105 ? -5.895 -26.812 -19.156 1 76.25 105 LYS A C 1
ATOM 836 O O . LYS A 1 105 ? -5.047 -27.719 -19.156 1 76.25 105 LYS A O 1
ATOM 841 N N . ASP A 1 106 ? -6.406 -26.344 -20.25 1 78.94 106 ASP A N 1
ATOM 842 C CA . ASP A 1 106 ? -6.254 -27.062 -21.5 1 78.94 106 ASP A CA 1
ATOM 843 C C . ASP A 1 106 ? -4.992 -26.625 -22.25 1 78.94 106 ASP A C 1
ATOM 845 O O . ASP A 1 106 ? -4.633 -27.203 -23.266 1 78.94 106 ASP A O 1
ATOM 849 N N . ASP A 1 107 ? -4.395 -25.688 -21.641 1 79.5 107 ASP A N 1
ATOM 850 C CA . ASP A 1 107 ? -3.168 -25.234 -22.281 1 79.5 107 ASP A CA 1
ATOM 851 C C . ASP A 1 107 ? -2.025 -26.219 -22.062 1 79.5 107 ASP A C 1
ATOM 853 O O . ASP A 1 107 ? -1.896 -26.797 -20.984 1 79.5 107 ASP A O 1
ATOM 857 N N . GLN A 1 108 ? -1.362 -26.484 -23.125 1 78.06 108 GLN A N 1
ATOM 858 C CA . GLN A 1 108 ? -0.223 -27.391 -23.016 1 78.06 108 GLN A CA 1
ATOM 859 C C . GLN A 1 108 ? 0.892 -26.766 -22.172 1 78.06 108 GLN A C 1
ATOM 861 O O . GLN A 1 108 ? 1.16 -25.562 -22.281 1 78.06 108 GLN A O 1
ATOM 866 N N . TRP A 1 109 ? 1.367 -27.641 -21.234 1 76.81 109 TRP A N 1
ATOM 867 C CA . TRP A 1 109 ? 2.436 -27.234 -20.328 1 76.81 109 TRP A CA 1
ATOM 868 C C . TRP A 1 109 ? 3.543 -28.281 -20.281 1 76.81 109 TRP A C 1
ATOM 870 O O . TRP A 1 109 ? 3.318 -29.406 -19.859 1 76.81 109 TRP A O 1
ATOM 880 N N . ASP A 1 110 ? 4.68 -27.922 -20.844 1 77.88 110 ASP A N 1
ATOM 881 C CA . ASP A 1 110 ? 5.766 -28.891 -20.969 1 77.88 110 ASP A CA 1
ATOM 882 C C . ASP A 1 110 ? 6.93 -28.547 -20.047 1 77.88 110 ASP A C 1
ATOM 884 O O . ASP A 1 110 ? 8.086 -28.828 -20.359 1 77.88 110 ASP A O 1
ATOM 888 N N . TYR A 1 111 ? 6.594 -27.844 -19.016 1 78.19 111 TYR A N 1
ATOM 889 C CA . TYR A 1 111 ? 7.672 -27.469 -18.109 1 78.19 111 TYR A CA 1
ATOM 890 C C . TYR A 1 111 ? 7.551 -28.203 -16.781 1 78.19 111 TYR A C 1
ATOM 892 O O . TYR A 1 111 ? 6.457 -28.594 -16.375 1 78.19 111 TYR A O 1
ATOM 900 N N . PRO A 1 112 ? 8.68 -28.391 -16.203 1 79.75 112 PRO A N 1
ATOM 901 C CA . PRO A 1 112 ? 8.68 -29.156 -14.961 1 79.75 112 PRO A CA 1
ATOM 902 C C . PRO A 1 112 ? 7.973 -28.422 -13.82 1 79.75 112 PRO A C 1
ATOM 904 O O . PRO A 1 112 ? 7.512 -29.047 -12.867 1 79.75 112 PRO A O 1
ATOM 907 N N . GLU A 1 113 ? 7.902 -27.094 -13.906 1 76 113 GLU A N 1
ATOM 908 C CA . GLU A 1 113 ? 7.238 -26.344 -12.844 1 76 113 GLU A CA 1
ATOM 909 C C . GLU A 1 113 ? 5.723 -26.5 -12.93 1 76 113 GLU A C 1
ATOM 911 O O . GLU A 1 113 ? 5.184 -26.859 -13.977 1 76 113 GLU A O 1
ATOM 916 N N . ALA A 1 114 ? 5.145 -26.359 -11.812 1 79.12 114 ALA A N 1
ATOM 917 C CA . ALA A 1 114 ? 3.684 -26.406 -11.812 1 79.12 114 ALA A CA 1
ATOM 918 C C . ALA A 1 114 ? 3.096 -25.391 -12.789 1 79.12 114 ALA A C 1
ATOM 920 O O . ALA A 1 114 ? 3.598 -24.281 -12.906 1 79.12 114 ALA A O 1
ATOM 921 N N . LYS A 1 115 ? 2.162 -25.844 -13.477 1 80.69 115 LYS A N 1
ATOM 922 C CA . LYS A 1 115 ? 1.482 -24.969 -14.43 1 80.69 115 LYS A CA 1
ATOM 923 C C . LYS A 1 115 ? 0.798 -23.797 -13.727 1 80.69 115 LYS A C 1
ATOM 925 O O . LYS A 1 115 ? 0.003 -24 -12.805 1 80.69 115 LYS A O 1
ATOM 930 N N . PRO A 1 116 ? 1.188 -22.594 -14.109 1 79.56 116 PRO A N 1
ATOM 931 C CA . PRO A 1 116 ? 0.525 -21.438 -13.492 1 79.56 116 PRO A CA 1
ATOM 932 C C . PRO A 1 116 ? -0.876 -21.188 -14.039 1 79.56 116 PRO A C 1
ATOM 934 O O . PRO A 1 116 ? -1.069 -20.297 -14.875 1 79.56 116 PRO A O 1
ATOM 937 N N . VAL A 1 117 ? -1.807 -21.906 -13.531 1 80.31 117 VAL A N 1
ATOM 938 C CA . VAL A 1 117 ? -3.188 -21.875 -14 1 80.31 117 VAL A CA 1
ATOM 939 C C . VAL A 1 117 ? -3.918 -20.688 -13.391 1 80.31 117 VAL A C 1
ATOM 941 O O . VAL A 1 117 ? -3.424 -20.062 -12.438 1 80.31 117 VAL A O 1
ATOM 944 N N . THR A 1 118 ? -4.965 -20.375 -14.016 1 86.44 118 THR A N 1
ATOM 945 C CA . THR A 1 118 ? -5.906 -19.453 -13.383 1 86.44 118 THR A CA 1
ATOM 946 C C . THR A 1 118 ? -6.16 -19.859 -11.938 1 86.44 118 THR A C 1
ATOM 948 O O . THR A 1 118 ? -6.375 -21.031 -11.641 1 86.44 118 THR A O 1
ATOM 951 N N . GLN A 1 119 ? -5.914 -18.891 -11.047 1 91.56 119 GLN A N 1
ATOM 952 C CA . GLN A 1 119 ? -6.062 -19.203 -9.625 1 91.56 119 GLN A CA 1
ATOM 953 C C . GLN A 1 119 ? -6.418 -17.969 -8.82 1 91.56 119 GLN A C 1
ATOM 955 O O . GLN A 1 119 ? -6.227 -16.828 -9.281 1 91.56 119 GLN A O 1
ATOM 960 N N . ASN A 1 120 ? -6.965 -18.297 -7.668 1 94.56 120 ASN A N 1
ATOM 961 C CA . ASN A 1 120 ? -7.191 -17.25 -6.668 1 94.56 120 ASN A CA 1
ATOM 962 C C . ASN A 1 120 ? -6.066 -17.203 -5.637 1 94.56 120 ASN A C 1
ATOM 964 O O . ASN A 1 120 ? -5.664 -18.25 -5.105 1 94.56 120 ASN A O 1
ATOM 968 N N . VAL A 1 121 ? -5.52 -16.156 -5.52 1 96.25 121 VAL A N 1
ATOM 969 C CA . VAL A 1 121 ? -4.543 -15.93 -4.457 1 96.25 121 VAL A CA 1
ATOM 970 C C . VAL A 1 121 ? -5.062 -14.859 -3.502 1 96.25 121 VAL A C 1
ATOM 972 O O . VAL A 1 121 ? -5.641 -13.859 -3.936 1 96.25 121 VAL A O 1
ATOM 975 N N . SER A 1 122 ? -4.934 -15.125 -2.125 1 97.75 122 SER A N 1
ATOM 976 C CA . SER A 1 122 ? -5.473 -14.164 -1.173 1 97.75 122 SER A CA 1
ATOM 977 C C . SER A 1 122 ? -4.512 -13.938 -0.008 1 97.75 122 SER A C 1
ATOM 979 O O . SER A 1 122 ? -3.596 -14.734 0.209 1 97.75 122 SER A O 1
ATOM 981 N N . ALA A 1 123 ? -4.637 -12.914 0.607 1 98 123 ALA A N 1
ATOM 982 C CA . ALA A 1 123 ? -4.062 -12.586 1.909 1 98 123 ALA A CA 1
ATOM 983 C C . ALA A 1 123 ? -5.113 -11.984 2.834 1 98 123 ALA A C 1
ATOM 985 O O . ALA A 1 123 ? -6.113 -11.43 2.371 1 98 123 ALA A O 1
ATOM 986 N N . ASP A 1 124 ? -4.902 -12.188 4.102 1 98 124 ASP A N 1
ATOM 987 C CA . ASP A 1 124 ? -5.922 -11.703 5.027 1 98 124 ASP A CA 1
ATOM 988 C C . ASP A 1 124 ? -5.301 -11.258 6.348 1 98 124 ASP A C 1
ATOM 990 O O . ASP A 1 124 ? -4.098 -11.438 6.562 1 98 124 ASP A O 1
ATOM 994 N N . THR A 1 125 ? -6.102 -10.578 7.137 1 97.19 125 THR A N 1
ATOM 995 C CA . THR A 1 125 ? -5.766 -10.18 8.5 1 97.19 125 THR A CA 1
ATOM 996 C C . THR A 1 125 ? -7.027 -10.008 9.344 1 97.19 125 THR A C 1
ATOM 998 O O . THR A 1 125 ? -8.141 -10.078 8.82 1 97.19 125 THR A O 1
ATOM 1001 N N . TRP A 1 126 ? -6.746 -9.914 10.617 1 97.12 126 TRP A N 1
ATOM 1002 C CA . TRP A 1 126 ? -7.82 -9.703 11.578 1 97.12 126 TRP A CA 1
ATOM 1003 C C . TRP A 1 126 ? -7.672 -8.352 12.273 1 97.12 126 TRP A C 1
ATOM 1005 O O . TRP A 1 126 ? -6.562 -7.82 12.375 1 97.12 126 TRP A O 1
ATOM 1015 N N . GLY A 1 127 ? -8.867 -7.797 12.594 1 97.06 127 GLY A N 1
ATOM 1016 C CA . GLY A 1 127 ? -8.797 -6.578 13.383 1 97.06 127 GLY A CA 1
ATOM 1017 C C . GLY A 1 127 ? -7.922 -6.711 14.617 1 97.06 127 GLY A C 1
ATOM 1018 O O . GLY A 1 127 ? -7.715 -7.816 15.117 1 97.06 127 GLY A O 1
ATOM 1019 N N . ARG A 1 128 ? -7.332 -5.582 15.047 1 93.75 128 ARG A N 1
ATOM 1020 C CA . ARG A 1 128 ? -6.48 -5.539 16.234 1 93.75 128 ARG A CA 1
ATOM 1021 C C . ARG A 1 128 ? -7.039 -4.578 17.266 1 93.75 128 ARG A C 1
ATOM 1023 O O . ARG A 1 128 ? -7.477 -3.473 16.938 1 93.75 128 ARG A O 1
ATOM 1030 N N . ALA A 1 129 ? -7.035 -5.098 18.5 1 88.69 129 ALA A N 1
ATOM 1031 C CA . ALA A 1 129 ? -7.5 -4.242 19.578 1 88.69 129 ALA A CA 1
ATOM 1032 C C . ALA A 1 129 ? -6.652 -2.975 19.672 1 88.69 129 ALA A C 1
ATOM 1034 O O . ALA A 1 129 ? -5.434 -3.018 19.484 1 88.69 129 ALA A O 1
ATOM 1035 N N . GLY A 1 130 ? -7.242 -1.85 19.656 1 73.19 130 GLY A N 1
ATOM 1036 C CA . GLY A 1 130 ? -6.531 -0.588 19.781 1 73.19 130 GLY A CA 1
ATOM 1037 C C . GLY A 1 130 ? -5.621 -0.537 21 1 73.19 130 GLY A C 1
ATOM 1038 O O . GLY A 1 130 ? -5.82 -1.279 21.969 1 73.19 130 GLY A O 1
ATOM 1039 N N . GLU A 1 131 ? -4.398 -0.113 20.906 1 59.28 131 GLU A N 1
ATOM 1040 C CA . GLU A 1 131 ? -3.615 0.102 22.109 1 59.28 131 GLU A CA 1
ATOM 1041 C C . GLU A 1 131 ? -4.414 0.881 23.156 1 59.28 131 GLU A C 1
ATOM 1043 O O . GLU A 1 131 ? -4.852 2.004 22.891 1 59.28 131 GLU A O 1
ATOM 1048 N N . ARG A 1 132 ? -5.441 0.408 23.828 1 47.19 132 ARG A N 1
ATOM 1049 C CA . ARG A 1 132 ? -5.902 1.071 25.031 1 47.19 132 ARG A CA 1
ATOM 1050 C C . ARG A 1 132 ? -4.727 1.611 25.844 1 47.19 132 ARG A C 1
ATOM 1052 O O . ARG A 1 132 ? -3.686 0.958 25.953 1 47.19 132 ARG A O 1
ATOM 1059 N N . GLY A 1 133 ? -4.457 2.883 26.016 1 40.66 133 GLY A N 1
ATOM 1060 C CA . GLY A 1 133 ? -3.705 3.365 27.172 1 40.66 133 GLY A CA 1
ATOM 1061 C C . GLY A 1 133 ? -3.926 2.535 28.422 1 40.66 133 GLY A C 1
ATOM 1062 O O . GLY A 1 133 ? -5.051 2.125 28.703 1 40.66 133 GLY A O 1
ATOM 1063 N N . ALA A 1 134 ? -3.08 1.684 28.922 1 38.66 134 ALA A N 1
ATOM 1064 C CA . ALA A 1 134 ? -3.123 1.296 30.328 1 38.66 134 ALA A CA 1
ATOM 1065 C C . ALA A 1 134 ? -3.664 2.43 31.203 1 38.66 134 ALA A C 1
ATOM 1067 O O . ALA A 1 134 ? -2.98 3.434 31.406 1 38.66 134 ALA A O 1
ATOM 1068 N N . GLY A 1 135 ? -4.766 2.943 31.266 1 31.67 135 GLY A N 1
ATOM 1069 C CA . GLY A 1 135 ? -5.273 3.602 32.469 1 31.67 135 GLY A CA 1
ATOM 1070 C C . GLY A 1 135 ? -4.832 2.928 33.75 1 31.67 135 GLY A C 1
ATOM 1071 O O . GLY A 1 135 ? -4.547 1.729 33.75 1 31.67 135 GLY A O 1
ATOM 1072 N N . GLY A 1 136 ? -4.133 3.732 34.719 1 30.92 136 GLY A N 1
ATOM 1073 C CA . GLY A 1 136 ? -3.881 3.611 36.156 1 30.92 136 GLY A CA 1
ATOM 1074 C C . GLY A 1 136 ? -5.023 2.957 36.906 1 30.92 136 GLY A C 1
ATOM 1075 O O . GLY A 1 136 ? -6.148 3.459 36.906 1 30.92 136 GLY A O 1
ATOM 1076 N N . MET A 1 137 ? -5.273 1.766 36.969 1 33.47 137 MET A N 1
ATOM 1077 C CA . MET A 1 137 ? -5.844 1.255 38.188 1 33.47 137 MET A CA 1
ATOM 1078 C C . MET A 1 137 ? -5.309 2.021 39.406 1 33.47 137 MET A C 1
ATOM 1080 O O . MET A 1 137 ? -4.102 2.012 39.656 1 33.47 137 MET A O 1
ATOM 1084 N N . GLY A 1 138 ? -5.633 3.352 39.531 1 24.05 138 GLY A N 1
ATOM 1085 C CA . GLY A 1 138 ? -5.613 3.982 40.844 1 24.05 138 GLY A CA 1
ATOM 1086 C C . GLY A 1 138 ? -6.07 3.062 41.969 1 24.05 138 GLY A C 1
ATOM 1087 O O . GLY A 1 138 ? -6.98 2.25 41.75 1 24.05 138 GLY A O 1
ATOM 1088 N N . ARG A 1 139 ? -5.184 2.572 42.812 1 30.86 139 ARG A N 1
ATOM 1089 C CA . ARG A 1 139 ? -5.332 2.152 44.219 1 30.86 139 ARG A CA 1
ATOM 1090 C C . ARG A 1 139 ? -6.406 2.975 44.906 1 30.86 139 ARG A C 1
ATOM 1092 O O . ARG A 1 139 ? -6.273 4.191 45.062 1 30.86 139 ARG A O 1
ATOM 1099 N N . GLY A 1 140 ? -7.715 2.822 44.594 1 21.36 140 GLY A N 1
ATOM 1100 C CA . GLY A 1 140 ? -8.516 2.891 45.812 1 21.36 140 GLY A CA 1
ATOM 1101 C C . GLY A 1 140 ? -8.367 1.666 46.688 1 21.36 140 GLY A C 1
ATOM 1102 O O . GLY A 1 140 ? -7.922 0.613 46.219 1 21.36 140 GLY A O 1
ATOM 1103 N N . GLU B 1 1 ? -6.918 27.422 -12.586 1 53.09 1 GLU B N 1
ATOM 1104 C CA . GLU B 1 1 ? -7.09 26.344 -11.609 1 53.09 1 GLU B CA 1
ATOM 1105 C C . GLU B 1 1 ? -7.707 26.875 -10.312 1 53.09 1 GLU B C 1
ATOM 1107 O O . GLU B 1 1 ? -7.422 28 -9.898 1 53.09 1 GLU B O 1
ATOM 1112 N N . ASP B 1 2 ? -8.922 26.406 -10.094 1 61.34 2 ASP B N 1
ATOM 1113 C CA . ASP B 1 2 ? -9.562 26.875 -8.867 1 61.34 2 ASP B CA 1
ATOM 1114 C C . ASP B 1 2 ? -8.641 26.688 -7.66 1 61.34 2 ASP B C 1
ATOM 1116 O O . ASP B 1 2 ? -8.398 25.562 -7.238 1 61.34 2 ASP B O 1
ATOM 1120 N N . LEU B 1 3 ? -7.934 27.703 -7.348 1 66.81 3 LEU B N 1
ATOM 1121 C CA . LEU B 1 3 ? -6.953 27.734 -6.27 1 66.81 3 LEU B CA 1
ATOM 1122 C C . LEU B 1 3 ? -7.543 27.172 -4.984 1 66.81 3 LEU B C 1
ATOM 1124 O O . LEU B 1 3 ? -6.805 26.719 -4.109 1 66.81 3 LEU B O 1
ATOM 1128 N N . LYS B 1 4 ? -8.852 27.188 -4.895 1 70.31 4 LYS B N 1
ATOM 1129 C CA . LYS B 1 4 ? -9.523 26.734 -3.68 1 70.31 4 LYS B CA 1
ATOM 1130 C C . LYS B 1 4 ? -9.461 25.203 -3.553 1 70.31 4 LYS B C 1
ATOM 1132 O O . LYS B 1 4 ? -9.664 24.656 -2.467 1 70.31 4 LYS B O 1
ATOM 1137 N N . LYS B 1 5 ? -9 24.656 -4.621 1 80.19 5 LYS B N 1
ATOM 1138 C CA . LYS B 1 5 ? -9.039 23.203 -4.625 1 80.19 5 LYS B CA 1
ATOM 1139 C C . LYS B 1 5 ? -7.68 22.609 -4.273 1 80.19 5 LYS B C 1
ATOM 1141 O O . LYS B 1 5 ? -7.535 21.391 -4.168 1 80.19 5 LYS B O 1
ATOM 1146 N N . VAL B 1 6 ? -6.699 23.5 -3.986 1 85.5 6 VAL B N 1
ATOM 1147 C CA . VAL B 1 6 ? -5.352 23 -3.715 1 85.5 6 VAL B CA 1
ATOM 1148 C C . VAL B 1 6 ? -5.305 22.359 -2.332 1 85.5 6 VAL B C 1
ATOM 1150 O O . VAL B 1 6 ? -5.703 22.969 -1.339 1 85.5 6 VAL B O 1
ATOM 1153 N N . SER B 1 7 ? -4.949 21.125 -2.24 1 90.06 7 SER B N 1
ATOM 1154 C CA . SER B 1 7 ? -4.867 20.375 -0.993 1 90.06 7 SER B CA 1
ATOM 1155 C C . SER B 1 7 ? -3.6 19.531 -0.938 1 90.06 7 SER B C 1
ATOM 1157 O O . SER B 1 7 ? -3.311 18.781 -1.869 1 90.06 7 SER B O 1
ATOM 1159 N N . PRO B 1 8 ? -2.803 19.703 0.141 1 92.5 8 PRO B N 1
ATOM 1160 C CA . PRO B 1 8 ? -1.601 18.875 0.293 1 92.5 8 PRO B CA 1
ATOM 1161 C C . PRO B 1 8 ? -1.92 17.422 0.593 1 92.5 8 PRO B C 1
ATOM 1163 O O . PRO B 1 8 ? -3.025 17.109 1.041 1 92.5 8 PRO B O 1
ATOM 1166 N N . PRO B 1 9 ? -0.965 16.578 0.389 1 94.62 9 PRO B N 1
ATOM 1167 C CA . PRO B 1 9 ? -1.198 15.148 0.63 1 94.62 9 PRO B CA 1
ATOM 1168 C C . PRO B 1 9 ? -1.185 14.789 2.115 1 94.62 9 PRO B C 1
ATOM 1170 O O . PRO B 1 9 ? -0.519 15.461 2.908 1 94.62 9 PRO B O 1
ATOM 1173 N N . LYS B 1 10 ? -2.008 13.82 2.373 1 93.81 10 LYS B N 1
ATOM 1174 C CA . LYS B 1 10 ? -1.799 13.031 3.584 1 93.81 10 LYS B CA 1
ATOM 1175 C C . LYS B 1 10 ? -0.906 11.828 3.311 1 93.81 10 LYS B C 1
ATOM 1177 O O . LYS B 1 10 ? -1.125 11.094 2.344 1 93.81 10 LYS B O 1
ATOM 1182 N N . VAL B 1 11 ? 0.139 11.703 4.188 1 97.25 11 VAL B N 1
ATOM 1183 C CA . VAL B 1 11 ? 1.116 10.656 3.928 1 97.25 11 VAL B CA 1
ATOM 1184 C C . VAL B 1 11 ? 1.069 9.617 5.043 1 97.25 11 VAL B C 1
ATOM 1186 O O . VAL B 1 11 ? 1.001 9.969 6.223 1 97.25 11 VAL B O 1
ATOM 1189 N N . THR B 1 12 ? 1.029 8.391 4.664 1 97.19 12 THR B N 1
ATOM 1190 C CA . THR B 1 12 ? 1.03 7.289 5.617 1 97.19 12 THR B CA 1
ATOM 1191 C C . THR B 1 12 ? 2.027 6.215 5.199 1 97.19 12 THR B C 1
ATOM 1193 O O . THR B 1 12 ? 2.117 5.871 4.016 1 97.19 12 THR B O 1
ATOM 1196 N N . VAL B 1 13 ? 2.75 5.691 6.191 1 98.12 13 VAL B N 1
ATOM 1197 C CA . VAL B 1 13 ? 3.627 4.547 5.965 1 98.12 13 VAL B CA 1
ATOM 1198 C C . VAL B 1 13 ? 3.016 3.295 6.586 1 98.12 13 VAL B C 1
ATOM 1200 O O . VAL B 1 13 ? 2.633 3.301 7.758 1 98.12 13 VAL B O 1
ATOM 1203 N N . PHE B 1 14 ? 2.895 2.324 5.82 1 97.75 14 PHE B N 1
ATOM 1204 C CA . PHE B 1 14 ? 2.416 1.023 6.273 1 97.75 14 PHE B CA 1
ATOM 1205 C C . PHE B 1 14 ? 3.58 0.073 6.52 1 97.75 14 PHE B C 1
ATOM 1207 O O . PHE B 1 14 ? 4.457 -0.079 5.668 1 97.75 14 PHE B O 1
ATOM 1214 N N . GLU B 1 15 ? 3.48 -0.526 7.633 1 97.12 15 GLU B N 1
ATOM 1215 C CA . GLU B 1 15 ? 4.555 -1.433 8.031 1 97.12 15 GLU B CA 1
ATOM 1216 C C . GLU B 1 15 ? 4.438 -2.773 7.309 1 97.12 15 GLU B C 1
ATOM 1218 O O . GLU B 1 15 ? 3.357 -3.141 6.844 1 97.12 15 GLU B O 1
ATOM 1223 N N . PRO B 1 16 ? 5.586 -3.461 7.258 1 97.25 16 PRO B N 1
ATOM 1224 C CA . PRO B 1 16 ? 5.586 -4.738 6.543 1 97.25 16 PRO B CA 1
ATOM 1225 C C . PRO B 1 16 ? 4.637 -5.762 7.16 1 97.25 16 PRO B C 1
ATOM 1227 O O . PRO B 1 16 ? 4.336 -5.688 8.352 1 97.25 16 PRO B O 1
ATOM 1230 N N . SER B 1 17 ? 4.195 -6.629 6.293 1 94.31 17 SER B N 1
ATOM 1231 C CA . SER B 1 17 ? 3.379 -7.758 6.734 1 94.31 17 SER B CA 1
ATOM 1232 C C . SER B 1 17 ? 4.246 -8.883 7.289 1 94.31 17 SER B C 1
ATOM 1234 O O . SER B 1 17 ? 5.199 -9.32 6.637 1 94.31 17 SER B O 1
ATOM 1236 N N . GLU B 1 18 ? 3.844 -9.359 8.398 1 92 18 GLU B N 1
ATOM 1237 C CA . GLU B 1 18 ? 4.578 -10.492 8.961 1 92 18 GLU B CA 1
ATOM 1238 C C . GLU B 1 18 ? 4.508 -11.711 8.039 1 92 18 GLU B C 1
ATOM 1240 O O . GLU B 1 18 ? 5.469 -12.477 7.938 1 92 18 GLU B O 1
ATOM 1245 N N . ALA B 1 19 ? 3.393 -11.875 7.445 1 91.06 19 ALA B N 1
ATOM 1246 C CA . ALA B 1 19 ? 3.225 -12.992 6.523 1 91.06 19 ALA B CA 1
ATOM 1247 C C . ALA B 1 19 ? 4.227 -12.914 5.375 1 91.06 19 ALA B C 1
ATOM 1249 O O . ALA B 1 19 ? 4.82 -13.922 4.988 1 91.06 19 ALA B O 1
ATOM 1250 N N . GLU B 1 20 ? 4.41 -11.781 4.797 1 94.12 20 GLU B N 1
ATOM 1251 C CA . GLU B 1 20 ? 5.406 -11.609 3.748 1 94.12 20 GLU B CA 1
ATOM 1252 C C . GLU B 1 20 ? 6.805 -11.961 4.254 1 94.12 20 GLU B C 1
ATOM 1254 O O . GLU B 1 20 ? 7.562 -12.656 3.568 1 94.12 20 GLU B O 1
ATOM 1259 N N . ILE B 1 21 ? 7.117 -11.414 5.418 1 95.25 21 ILE B N 1
ATOM 1260 C CA . ILE B 1 21 ? 8.453 -11.594 5.977 1 95.25 21 ILE B CA 1
ATOM 1261 C C . ILE B 1 21 ? 8.734 -13.078 6.168 1 95.25 21 ILE B C 1
ATOM 1263 O O . ILE B 1 21 ? 9.812 -13.562 5.812 1 95.25 21 ILE B O 1
ATOM 1267 N N . SER B 1 22 ? 7.801 -13.742 6.719 1 93 22 SER B N 1
ATOM 1268 C CA . SER B 1 22 ? 7.949 -15.172 6.949 1 93 22 SER B CA 1
ATOM 1269 C C . SER B 1 22 ? 8.148 -15.922 5.637 1 93 22 SER B C 1
ATOM 1271 O O . SER B 1 22 ? 8.945 -16.859 5.566 1 93 22 SER B O 1
ATOM 1273 N N . ARG B 1 23 ? 7.539 -15.484 4.645 1 92.19 23 ARG B N 1
ATOM 1274 C CA . ARG B 1 23 ? 7.539 -16.188 3.371 1 92.19 23 ARG B CA 1
ATOM 1275 C C . ARG B 1 23 ? 8.789 -15.867 2.561 1 92.19 23 ARG B C 1
ATOM 1277 O O . ARG B 1 23 ? 9.289 -16.703 1.813 1 92.19 23 ARG B O 1
ATOM 1284 N N . THR B 1 24 ? 9.336 -14.648 2.641 1 93.75 24 THR B N 1
ATOM 1285 C CA . THR B 1 24 ? 10.32 -14.219 1.652 1 93.75 24 THR B CA 1
ATOM 1286 C C . THR B 1 24 ? 11.602 -13.766 2.334 1 93.75 24 THR B C 1
ATOM 1288 O O . THR B 1 24 ? 12.602 -13.5 1.665 1 93.75 24 THR B O 1
ATOM 1291 N N . LEU B 1 25 ? 11.586 -13.586 3.623 1 95.88 25 LEU B N 1
ATOM 1292 C CA . LEU B 1 25 ? 12.695 -13.031 4.395 1 95.88 25 LEU B CA 1
ATOM 1293 C C . LEU B 1 25 ? 12.984 -11.594 3.98 1 95.88 25 LEU B C 1
ATOM 1295 O O . LEU B 1 25 ? 14.086 -11.094 4.203 1 95.88 25 LEU B O 1
ATOM 1299 N N . LYS B 1 26 ? 12.008 -10.984 3.305 1 96.69 26 LYS B N 1
ATOM 1300 C CA . LYS B 1 26 ? 12.031 -9.57 2.943 1 96.69 26 LYS B CA 1
ATOM 1301 C C . LYS B 1 26 ? 10.859 -8.82 3.588 1 96.69 26 LYS B C 1
ATOM 1303 O O . LYS B 1 26 ? 9.875 -9.438 3.998 1 96.69 26 LYS B O 1
ATOM 1308 N N . ALA B 1 27 ? 11.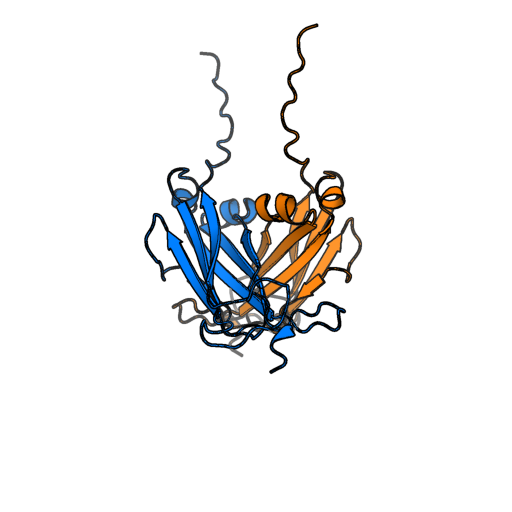078 -7.547 3.73 1 97.25 27 ALA B N 1
ATOM 1309 C CA . ALA B 1 27 ? 10.07 -6.656 4.297 1 97.25 27 ALA B CA 1
ATOM 1310 C C . ALA B 1 27 ? 9.758 -5.504 3.348 1 97.25 27 ALA B C 1
ATOM 1312 O O . ALA B 1 27 ? 10.664 -4.797 2.904 1 97.25 27 ALA B O 1
ATOM 1313 N N . THR B 1 28 ? 8.555 -5.379 3.066 1 97.25 28 THR B N 1
ATOM 1314 C CA . THR B 1 28 ? 8.117 -4.285 2.209 1 97.25 28 THR B CA 1
ATOM 1315 C C . THR B 1 28 ? 7.359 -3.234 3.016 1 97.25 28 THR B C 1
ATOM 1317 O O . THR B 1 28 ? 6.398 -3.559 3.715 1 97.25 28 THR B O 1
ATOM 1320 N N . LEU B 1 29 ? 7.832 -1.981 2.973 1 98.19 29 LEU B N 1
ATOM 1321 C CA . LEU B 1 29 ? 7.086 -0.835 3.482 1 98.19 29 LEU B CA 1
ATOM 1322 C C . LEU B 1 29 ? 6.332 -0.133 2.357 1 98.19 29 LEU B C 1
ATOM 1324 O O . LEU B 1 29 ? 6.844 -0.012 1.242 1 98.19 29 LEU B O 1
ATOM 1328 N N . VAL B 1 30 ? 5.172 0.278 2.666 1 97.69 30 VAL B N 1
ATOM 1329 C CA . VAL B 1 30 ? 4.375 0.977 1.665 1 97.69 30 VAL B CA 1
ATOM 1330 C C . VAL B 1 30 ? 4.098 2.404 2.127 1 97.69 30 VAL B C 1
ATOM 1332 O O . VAL B 1 30 ? 3.75 2.631 3.289 1 97.69 30 VAL B O 1
ATOM 1335 N N . CYS B 1 31 ? 4.332 3.307 1.282 1 98.44 31 CYS B N 1
ATOM 1336 C CA . CYS B 1 31 ? 3.975 4.707 1.483 1 98.44 31 CYS B CA 1
ATOM 1337 C C . CYS B 1 31 ? 2.799 5.102 0.598 1 98.44 31 CYS B C 1
ATOM 1339 O O . CYS B 1 31 ? 2.816 4.859 -0.61 1 98.44 31 CYS B O 1
ATOM 1341 N N . LEU B 1 32 ? 1.801 5.664 1.201 1 97 32 LEU B N 1
ATOM 1342 C CA . LEU B 1 32 ? 0.613 6.113 0.484 1 97 32 LEU B CA 1
ATOM 1343 C C . LEU B 1 32 ? 0.381 7.605 0.698 1 97 32 LEU B C 1
ATOM 1345 O O . LEU B 1 32 ? 0.251 8.062 1.836 1 97 32 LEU B O 1
ATOM 1349 N N . ALA B 1 33 ? 0.424 8.383 -0.394 1 96.12 33 ALA B N 1
ATOM 1350 C CA . ALA B 1 33 ? 0.023 9.789 -0.405 1 96.12 33 ALA B CA 1
ATOM 1351 C C . ALA B 1 33 ? -1.376 9.953 -0.993 1 96.12 33 ALA B C 1
ATOM 1353 O O . ALA B 1 33 ? -1.648 9.484 -2.104 1 96.12 33 ALA B O 1
ATOM 1354 N N . THR B 1 34 ? -2.197 10.602 -0.224 1 92.62 34 THR B N 1
ATOM 1355 C CA . THR B 1 34 ? -3.576 10.727 -0.682 1 92.62 34 THR B CA 1
ATOM 1356 C C . THR B 1 34 ? -4.074 12.164 -0.533 1 92.62 34 THR B C 1
ATOM 1358 O O . THR B 1 34 ? -3.473 12.961 0.191 1 92.62 34 THR B O 1
ATOM 1361 N N . GLY B 1 35 ? -5.16 12.469 -1.355 1 90 35 GLY B N 1
ATOM 1362 C CA . GLY B 1 35 ? -5.965 13.656 -1.104 1 90 35 GLY B CA 1
ATOM 1363 C C . GLY B 1 35 ? -5.344 14.922 -1.653 1 90 35 GLY B C 1
ATOM 1364 O O . GLY B 1 35 ? -5.727 16.031 -1.259 1 90 35 GLY B O 1
ATOM 1365 N N . PHE B 1 36 ? -4.422 14.75 -2.477 1 92.19 36 PHE B N 1
ATOM 1366 C CA . PHE B 1 36 ? -3.746 15.977 -2.902 1 92.19 36 PHE B CA 1
ATOM 1367 C C . PHE B 1 36 ? -4.301 16.453 -4.238 1 92.19 36 PHE B C 1
ATOM 1369 O O . PHE B 1 36 ? -4.766 15.656 -5.051 1 92.19 36 PHE B O 1
ATOM 1376 N N . TYR B 1 37 ? -4.152 17.781 -4.387 1 90.88 37 TYR B N 1
ATOM 1377 C CA . TYR B 1 37 ? -4.539 18.5 -5.598 1 90.88 37 TYR B CA 1
ATOM 1378 C C . TYR B 1 37 ? -3.785 19.828 -5.707 1 90.88 37 TYR B C 1
ATOM 1380 O O . TYR B 1 37 ? -3.738 20.594 -4.754 1 90.88 37 TYR B O 1
ATOM 1388 N N . PRO B 1 38 ? -3.279 20.141 -6.832 1 91.06 38 PRO B N 1
ATOM 1389 C CA . PRO B 1 38 ? -3.199 19.328 -8.055 1 91.06 38 PRO B CA 1
ATOM 1390 C C . PRO B 1 38 ? -2.277 18.125 -7.906 1 91.06 38 PRO B C 1
ATOM 1392 O O . PRO B 1 38 ? -1.917 17.75 -6.785 1 91.06 38 PRO B O 1
ATOM 1395 N N . ASP B 1 39 ? -1.992 17.375 -9.016 1 92.12 39 ASP B N 1
ATOM 1396 C CA . ASP B 1 39 ? -1.306 16.094 -8.953 1 92.12 39 ASP B CA 1
ATOM 1397 C C . ASP B 1 39 ? 0.205 16.266 -9.086 1 92.12 39 ASP B C 1
ATOM 1399 O O . ASP B 1 39 ? 0.896 15.383 -9.594 1 92.12 39 ASP B O 1
ATOM 1403 N N . HIS B 1 40 ? 0.778 17.281 -8.586 1 93.25 40 HIS B N 1
ATOM 1404 C CA . HIS B 1 40 ? 2.211 17.547 -8.688 1 93.25 40 HIS B CA 1
ATOM 1405 C C . HIS B 1 40 ? 2.922 17.219 -7.375 1 93.25 40 HIS B C 1
ATOM 1407 O O . HIS B 1 40 ? 2.988 18.047 -6.473 1 93.25 40 HIS B O 1
ATOM 1413 N N . VAL B 1 41 ? 3.441 16.031 -7.324 1 96.19 41 VAL B N 1
ATOM 1414 C CA . VAL B 1 41 ? 4.176 15.617 -6.129 1 96.19 41 VAL B CA 1
ATOM 1415 C C . VAL B 1 41 ? 5.426 14.844 -6.535 1 96.19 41 VAL B C 1
ATOM 1417 O O . VAL B 1 41 ? 5.504 14.32 -7.648 1 96.19 41 VAL B O 1
ATOM 1420 N N . GLU B 1 42 ? 6.402 14.836 -5.621 1 96.38 42 GLU B N 1
ATOM 1421 C CA . GLU B 1 42 ? 7.566 13.953 -5.691 1 96.38 42 GLU B CA 1
ATOM 1422 C C . GLU B 1 42 ? 7.719 13.133 -4.414 1 96.38 42 GLU B C 1
ATOM 1424 O O . GLU B 1 42 ? 7.801 13.695 -3.316 1 96.38 42 GLU B O 1
ATOM 1429 N N . LEU B 1 43 ? 7.766 11.898 -4.645 1 97.69 43 LEU B N 1
ATOM 1430 C CA . LEU B 1 43 ? 7.867 10.992 -3.502 1 97.69 43 LEU B CA 1
ATOM 1431 C C . LEU B 1 43 ? 9.258 10.383 -3.41 1 97.69 43 LEU B C 1
ATOM 1433 O O . LEU B 1 43 ? 9.836 9.977 -4.426 1 97.69 43 LEU B O 1
ATOM 1437 N N . SER B 1 44 ? 9.844 10.375 -2.115 1 98.19 44 SER B N 1
ATOM 1438 C CA . SER B 1 44 ? 11.156 9.781 -1.883 1 98.19 44 SER B CA 1
ATOM 1439 C C . SER B 1 44 ? 11.188 8.992 -0.582 1 98.19 44 SER B C 1
ATOM 1441 O O . SER B 1 44 ? 10.414 9.273 0.339 1 98.19 44 SER B O 1
ATOM 1443 N N . TRP B 1 45 ? 12.07 8.016 -0.533 1 98.69 45 TRP B N 1
ATOM 1444 C CA . TRP B 1 45 ? 12.305 7.223 0.672 1 98.69 45 TRP B CA 1
ATOM 1445 C C . TRP B 1 45 ? 13.633 7.594 1.315 1 98.69 45 TRP B C 1
ATOM 1447 O O . TRP B 1 45 ? 14.633 7.805 0.62 1 98.69 45 TRP B O 1
ATOM 1457 N N . TRP B 1 46 ? 13.625 7.652 2.654 1 98.69 46 TRP B N 1
ATOM 1458 C CA . TRP B 1 46 ? 14.805 7.953 3.459 1 98.69 46 TRP B CA 1
ATOM 1459 C C . TRP B 1 46 ? 15.016 6.895 4.535 1 98.69 46 TRP B C 1
ATOM 1461 O O . TRP B 1 46 ? 14.078 6.555 5.27 1 98.69 46 TRP B O 1
ATOM 1471 N N . VAL B 1 47 ? 16.25 6.41 4.594 1 98.75 47 VAL B N 1
ATOM 1472 C CA . VAL B 1 47 ? 16.609 5.426 5.609 1 98.75 47 VAL B CA 1
ATOM 1473 C C . VAL B 1 47 ? 17.781 5.957 6.438 1 98.75 47 VAL B C 1
ATOM 1475 O O . VAL B 1 47 ? 18.859 6.254 5.898 1 98.75 47 VAL B O 1
ATOM 1478 N N . ASN B 1 48 ? 17.516 6.02 7.719 1 98.44 48 ASN B N 1
ATOM 1479 C CA . ASN B 1 48 ? 18.516 6.543 8.641 1 98.44 48 ASN B CA 1
ATOM 1480 C C . ASN B 1 48 ? 19.078 7.871 8.148 1 98.44 48 ASN B C 1
ATOM 1482 O O . ASN B 1 48 ? 20.297 8.062 8.133 1 98.44 48 ASN B O 1
ATOM 1486 N N . GLY B 1 49 ? 18.203 8.656 7.625 1 97.56 49 GLY B N 1
ATOM 1487 C CA . GLY B 1 49 ? 18.547 10.023 7.297 1 97.56 49 GLY B CA 1
ATOM 1488 C C . GLY B 1 49 ? 19.141 10.172 5.906 1 97.56 49 GLY B C 1
ATOM 1489 O O . GLY B 1 49 ? 19.5 11.281 5.496 1 97.56 49 GLY B O 1
ATOM 1490 N N . LYS B 1 50 ? 19.156 9.102 5.207 1 98.12 50 LYS B N 1
ATOM 1491 C CA . LYS B 1 50 ? 19.703 9.148 3.848 1 98.12 50 LYS B CA 1
ATOM 1492 C C . LYS B 1 50 ? 18.656 8.688 2.83 1 98.12 50 LYS B C 1
ATOM 1494 O O . LYS B 1 50 ? 17.984 7.68 3.043 1 98.12 50 LYS B O 1
ATOM 1499 N N . GLU B 1 51 ? 18.625 9.43 1.74 1 98.19 51 GLU B N 1
ATOM 1500 C CA . GLU B 1 51 ? 17.719 9.039 0.671 1 98.19 51 GLU B CA 1
ATOM 1501 C C 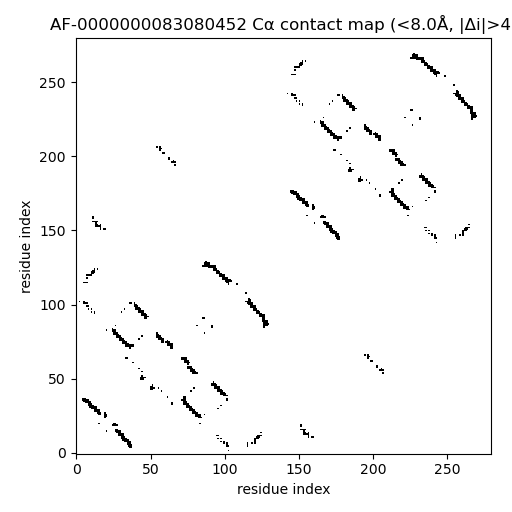. GLU B 1 51 ? 18.156 7.734 0.017 1 98.19 51 GLU B C 1
ATOM 1503 O O . GLU B 1 51 ? 19.344 7.523 -0.221 1 98.19 51 GLU B O 1
ATOM 1508 N N . VAL B 1 52 ? 17.172 6.895 -0.3 1 98.12 52 VAL B N 1
ATOM 1509 C CA . VAL B 1 52 ? 17.5 5.617 -0.918 1 98.12 52 VAL B CA 1
ATOM 1510 C C . VAL B 1 52 ? 16.719 5.445 -2.215 1 98.12 52 VAL B C 1
ATOM 1512 O O . VAL B 1 52 ? 15.586 5.926 -2.33 1 98.12 52 VAL B O 1
ATOM 1515 N N . ARG B 1 53 ? 17.391 4.691 -3.148 1 95.44 53 ARG B N 1
ATOM 1516 C CA . ARG B 1 53 ? 16.734 4.402 -4.422 1 95.44 53 ARG B CA 1
ATOM 1517 C C . ARG B 1 53 ? 16.625 2.898 -4.648 1 95.44 53 ARG B C 1
ATOM 1519 O O . ARG B 1 53 ? 15.75 2.439 -5.379 1 95.44 53 ARG B O 1
ATOM 1526 N N . ASP B 1 54 ? 17.547 2.184 -4.02 1 94 54 ASP B N 1
ATOM 1527 C CA . ASP B 1 54 ? 17.5 0.729 -4.137 1 94 54 ASP B CA 1
ATOM 1528 C C . ASP B 1 54 ? 16.297 0.154 -3.396 1 94 54 ASP B C 1
ATOM 1530 O O . ASP B 1 54 ? 16 0.562 -2.271 1 94 54 ASP B O 1
ATOM 1534 N N . GLY B 1 55 ? 15.609 -0.822 -4.074 1 93.94 55 GLY B N 1
ATOM 1535 C CA . GLY B 1 55 ? 14.469 -1.468 -3.439 1 93.94 55 GLY B CA 1
ATOM 1536 C C . GLY B 1 55 ? 13.203 -0.635 -3.496 1 93.94 55 GLY B C 1
ATOM 1537 O O . GLY B 1 55 ? 12.164 -1.035 -2.961 1 93.94 55 GLY B O 1
ATOM 1538 N N . VAL B 1 56 ? 13.375 0.542 -4.164 1 95.44 56 VAL B N 1
ATOM 1539 C CA . VAL B 1 56 ? 12.242 1.456 -4.223 1 95.44 56 VAL B CA 1
ATOM 1540 C C . VAL B 1 56 ? 11.469 1.242 -5.523 1 95.44 56 VAL B C 1
ATOM 1542 O O . VAL B 1 56 ? 12.07 1.12 -6.594 1 95.44 56 VAL B O 1
ATOM 1545 N N . SER B 1 57 ? 10.18 1.131 -5.414 1 92.88 57 SER B N 1
ATOM 1546 C CA . SER B 1 57 ? 9.281 1.12 -6.562 1 92.88 57 SER B CA 1
ATOM 1547 C C . SER B 1 57 ? 8.109 2.076 -6.359 1 92.88 57 SER B C 1
ATOM 1549 O O . SER B 1 57 ? 7.355 1.941 -5.395 1 92.88 57 SER B O 1
ATOM 1551 N N . THR B 1 58 ? 7.996 3.025 -7.266 1 92.94 58 THR B N 1
ATOM 1552 C CA . THR B 1 58 ? 6.93 4.016 -7.191 1 92.94 58 THR B CA 1
ATOM 1553 C C . THR B 1 58 ? 6.004 3.904 -8.398 1 92.94 58 THR B C 1
ATOM 1555 O O . THR B 1 58 ? 6.465 3.674 -9.523 1 92.94 58 THR B O 1
ATOM 1558 N N . ASP B 1 59 ? 4.711 4.059 -8.07 1 90.5 59 ASP B N 1
ATOM 1559 C CA . ASP B 1 59 ? 3.785 4.133 -9.203 1 90.5 59 ASP B CA 1
ATOM 1560 C C . ASP B 1 59 ? 4.238 5.184 -10.211 1 90.5 59 ASP B C 1
ATOM 1562 O O . ASP B 1 59 ? 4.719 6.25 -9.836 1 90.5 59 ASP B O 1
ATOM 1566 N N . PRO B 1 60 ? 4.016 4.883 -11.438 1 87.88 60 PRO B N 1
ATOM 1567 C CA . PRO B 1 60 ? 4.566 5.777 -12.453 1 87.88 60 PRO B CA 1
ATOM 1568 C C . PRO B 1 60 ? 3.928 7.164 -12.43 1 87.88 60 PRO B C 1
ATOM 1570 O O . PRO B 1 60 ? 4.57 8.148 -12.805 1 87.88 60 PRO B O 1
ATOM 1573 N N . GLU B 1 61 ? 2.643 7.238 -12.133 1 89.88 61 GLU B N 1
ATOM 1574 C CA . GLU B 1 61 ? 1.939 8.516 -12.031 1 89.88 61 GLU B CA 1
ATOM 1575 C C . GLU B 1 61 ? 0.851 8.453 -10.961 1 89.88 61 GLU B C 1
ATOM 1577 O O . GLU B 1 61 ? 0.326 7.383 -10.656 1 89.88 61 GLU B O 1
ATOM 1582 N N . PRO B 1 62 ? 0.584 9.711 -10.453 1 91.62 62 PRO B N 1
ATOM 1583 C CA . PRO B 1 62 ? -0.587 9.734 -9.578 1 91.62 62 PRO B CA 1
ATOM 1584 C C . PRO B 1 62 ? -1.881 9.383 -10.312 1 91.62 62 PRO B C 1
ATOM 1586 O O . PRO B 1 62 ? -1.986 9.594 -11.523 1 91.62 62 PRO B O 1
ATOM 1589 N N . TYR B 1 63 ? -2.771 8.797 -9.539 1 87.31 63 TYR B N 1
ATOM 1590 C CA . TYR B 1 63 ? -4.07 8.508 -10.133 1 87.31 63 TYR B CA 1
ATOM 1591 C C . TYR B 1 63 ? -5.199 9.078 -9.281 1 87.31 63 TYR B C 1
ATOM 1593 O O . TYR B 1 63 ? -5.012 9.367 -8.102 1 87.31 63 TYR B O 1
ATOM 1601 N N . LYS B 1 64 ? -6.312 9.242 -9.938 1 86 64 LYS B N 1
ATOM 1602 C CA . LYS B 1 64 ? -7.465 9.852 -9.289 1 86 64 LYS B CA 1
ATOM 1603 C C . LYS B 1 64 ? -8.078 8.914 -8.25 1 86 64 LYS B C 1
ATOM 1605 O O . LYS B 1 64 ? -8.219 7.719 -8.492 1 86 64 LYS B O 1
ATOM 1610 N N . GLU B 1 65 ? -8.25 9.469 -7.074 1 79.38 65 GLU B N 1
ATOM 1611 C CA . GLU B 1 65 ? -8.898 8.695 -6.023 1 79.38 65 GLU B CA 1
ATOM 1612 C C . GLU B 1 65 ? -10.375 8.477 -6.332 1 79.38 65 GLU B C 1
ATOM 1614 O O . GLU B 1 65 ? -11.055 9.383 -6.812 1 79.38 65 GLU B O 1
ATOM 1619 N N . GLN B 1 66 ? -10.883 7.23 -6.609 1 65.38 66 GLN B N 1
ATOM 1620 C CA . GLN B 1 66 ? -12.273 6.922 -6.945 1 65.38 66 GLN B CA 1
ATOM 1621 C C . GLN B 1 66 ? -13.211 7.305 -5.805 1 65.38 66 GLN B C 1
ATOM 1623 O O . GLN B 1 66 ? -14.406 7.02 -5.859 1 65.38 66 GLN B O 1
ATOM 1628 N N . SER B 1 67 ? -12.867 8.164 -4.875 1 54.69 67 SER B N 1
ATOM 1629 C CA . SER B 1 67 ? -13.898 8.422 -3.877 1 54.69 67 SER B CA 1
ATOM 1630 C C . SER B 1 67 ? -15.117 9.094 -4.504 1 54.69 67 SER B C 1
ATOM 1632 O O . SER B 1 67 ? -15.008 9.742 -5.543 1 54.69 67 SER B O 1
ATOM 1634 N N . GLY B 1 68 ? -16.297 8.531 -4.414 1 50.41 68 GLY B N 1
ATOM 1635 C CA . GLY B 1 68 ? -17.578 9.109 -4.762 1 5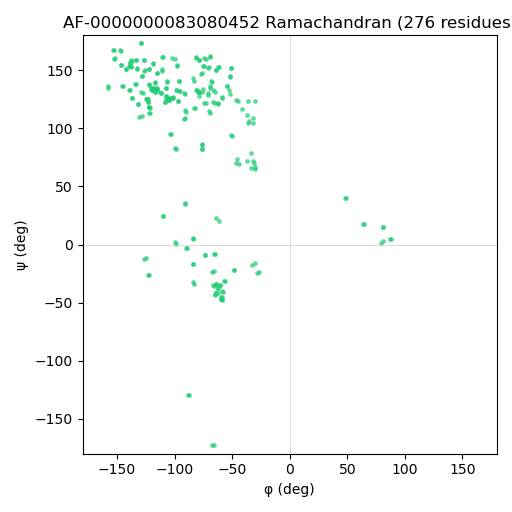0.41 68 GLY B CA 1
ATOM 1636 C C . GLY B 1 68 ? -17.609 10.625 -4.656 1 50.41 68 GLY B C 1
ATOM 1637 O O . GLY B 1 68 ? -18.594 11.258 -5.012 1 50.41 68 GLY B O 1
ATOM 1638 N N . ALA B 1 69 ? -16.719 11.094 -3.854 1 52.06 69 ALA B N 1
ATOM 1639 C CA . ALA B 1 69 ? -16.984 12.516 -3.639 1 52.06 69 ALA B CA 1
ATOM 1640 C C . ALA B 1 69 ? -16.484 13.344 -4.82 1 52.06 69 ALA B C 1
ATOM 1642 O O . ALA B 1 69 ? -15.625 12.906 -5.578 1 52.06 69 ALA B O 1
ATOM 1643 N N . ASN B 1 70 ? -17.312 14.219 -5.328 1 53.56 70 ASN B N 1
ATOM 1644 C CA . ASN B 1 70 ? -17.141 15.273 -6.316 1 53.56 70 ASN B CA 1
ATOM 1645 C C . ASN B 1 70 ? -15.734 15.883 -6.238 1 53.56 70 ASN B C 1
ATOM 1647 O O . ASN B 1 70 ? -15.422 16.812 -6.973 1 53.56 70 ASN B O 1
ATOM 1651 N N . VAL B 1 71 ? -15.016 15.703 -5.207 1 57.12 71 VAL B N 1
ATOM 1652 C CA . VAL B 1 71 ? -13.719 16.359 -5.141 1 57.12 71 VAL B CA 1
ATOM 1653 C C . VAL B 1 71 ? -12.641 15.43 -5.715 1 57.12 71 VAL B C 1
ATOM 1655 O O . VAL B 1 71 ? -12.5 14.281 -5.277 1 57.12 71 VAL B O 1
ATOM 1658 N N . SER B 1 72 ? -12.07 15.898 -6.809 1 76.19 72 SER B N 1
ATOM 1659 C CA . SER B 1 72 ? -11.055 15.141 -7.543 1 76.19 72 SER B CA 1
ATOM 1660 C C . SER B 1 72 ? -9.703 15.188 -6.84 1 76.19 72 SER B C 1
ATOM 1662 O O . SER B 1 72 ? -9.141 16.266 -6.641 1 76.19 72 SER B O 1
ATOM 1664 N N . SER B 1 73 ? -9.375 14.336 -5.883 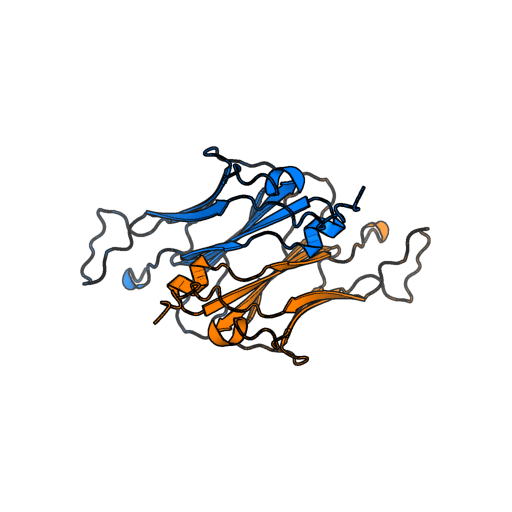1 88.44 73 SER B N 1
ATOM 1665 C CA . SER B 1 73 ? -8.031 14.242 -5.324 1 88.44 73 SER B CA 1
ATOM 1666 C C . SER B 1 73 ? -7.262 13.07 -5.926 1 88.44 73 SER B C 1
ATOM 1668 O O . SER B 1 73 ? -7.832 12.258 -6.648 1 88.44 73 SER B O 1
ATOM 1670 N N . TYR B 1 74 ? -5.949 13.227 -5.77 1 91.62 74 TYR B N 1
ATOM 1671 C CA . TYR B 1 74 ? -5.059 12.227 -6.348 1 91.62 74 TYR B CA 1
ATOM 1672 C C . TYR B 1 74 ? -4.383 11.398 -5.258 1 91.62 74 TYR B C 1
ATOM 1674 O O . TYR B 1 74 ? -4.426 11.766 -4.078 1 91.62 74 TYR B O 1
ATOM 1682 N N . CYS B 1 75 ? -3.904 10.289 -5.695 1 92.31 75 CYS B N 1
ATOM 1683 C CA . CYS B 1 75 ? -3.129 9.422 -4.816 1 92.31 75 CYS B CA 1
ATOM 1684 C C . CYS B 1 75 ? -1.906 8.867 -5.543 1 92.31 75 CYS B C 1
ATOM 1686 O O . CYS B 1 75 ? -1.892 8.789 -6.77 1 92.31 75 CYS B O 1
ATOM 1688 N N . LEU B 1 76 ? -0.903 8.578 -4.773 1 94.38 76 LEU B N 1
ATOM 1689 C CA . LEU B 1 76 ? 0.337 7.977 -5.25 1 94.38 76 LEU B CA 1
ATOM 1690 C C . LEU B 1 76 ? 0.912 7.02 -4.211 1 94.38 76 LEU B C 1
ATOM 1692 O O . LEU B 1 76 ? 0.917 7.324 -3.018 1 94.38 76 LEU B O 1
ATOM 1696 N N . SER B 1 77 ? 1.354 5.883 -4.66 1 94.69 77 SER B N 1
ATOM 1697 C CA . SER B 1 77 ? 1.944 4.926 -3.732 1 94.69 77 SER B CA 1
ATOM 1698 C C . SER B 1 77 ? 3.373 4.574 -4.137 1 94.69 77 SER B C 1
ATOM 1700 O O . SER B 1 77 ? 3.734 4.68 -5.309 1 94.69 77 SER B O 1
ATOM 1702 N N . SER B 1 78 ? 4.156 4.25 -3.176 1 95.88 78 SER B N 1
ATOM 1703 C CA . SER B 1 78 ? 5.531 3.799 -3.34 1 95.88 78 SER B CA 1
ATOM 1704 C C . SER B 1 78 ? 5.879 2.705 -2.334 1 95.88 78 SER B C 1
ATOM 1706 O O . SER B 1 78 ? 5.297 2.646 -1.248 1 95.88 78 SER B O 1
ATOM 1708 N N . ARG B 1 79 ? 6.762 1.861 -2.715 1 96.62 79 ARG B N 1
ATOM 1709 C CA . ARG B 1 79 ? 7.156 0.766 -1.835 1 96.62 79 ARG B CA 1
ATOM 1710 C C . ARG B 1 79 ? 8.672 0.711 -1.67 1 96.62 79 ARG B C 1
ATOM 1712 O O . ARG B 1 79 ? 9.414 1.015 -2.605 1 96.62 79 ARG B O 1
ATOM 1719 N N . LEU B 1 80 ? 9.102 0.355 -0.51 1 97.56 80 LEU B N 1
ATOM 1720 C CA . LEU B 1 80 ? 10.5 0.103 -0.183 1 97.56 80 LEU B CA 1
ATOM 1721 C C . LEU B 1 80 ? 10.688 -1.319 0.336 1 97.56 80 LEU B C 1
ATOM 1723 O O . LEU B 1 80 ? 10.086 -1.701 1.345 1 97.56 80 LEU B O 1
ATOM 1727 N N . ARG B 1 81 ? 11.422 -2.045 -0.358 1 96.69 81 ARG B N 1
ATOM 1728 C CA . ARG B 1 81 ? 11.695 -3.424 0.033 1 96.69 81 ARG B CA 1
ATOM 1729 C C . ARG B 1 81 ? 13.102 -3.562 0.603 1 96.69 81 ARG B C 1
ATOM 1731 O O . ARG B 1 81 ? 14.086 -3.217 -0.059 1 96.69 81 ARG B O 1
ATOM 1738 N N . VAL B 1 82 ? 13.227 -4.094 1.844 1 98 82 VAL B N 1
ATOM 1739 C CA . VAL B 1 82 ? 14.5 -4.324 2.518 1 98 82 VAL B CA 1
ATOM 1740 C C . VAL B 1 82 ? 14.562 -5.754 3.043 1 98 82 VAL B C 1
ATOM 1742 O O . VAL B 1 82 ? 13.578 -6.492 2.963 1 98 82 VAL B O 1
ATOM 1745 N N . SER B 1 83 ? 15.672 -6.117 3.531 1 98.06 83 SER B N 1
ATOM 1746 C CA . SER B 1 83 ? 15.766 -7.434 4.156 1 98.06 83 SER B CA 1
ATOM 1747 C C . SER B 1 83 ? 15 -7.473 5.473 1 98.06 83 SER B C 1
ATOM 1749 O O . SER B 1 83 ? 14.875 -6.457 6.156 1 98.06 83 SER B O 1
ATOM 1751 N N . ALA B 1 84 ? 14.57 -8.672 5.789 1 97.62 84 ALA B N 1
ATOM 1752 C CA . ALA B 1 84 ? 13.891 -8.859 7.07 1 97.62 84 ALA B CA 1
ATOM 1753 C C . ALA B 1 84 ? 14.797 -8.461 8.234 1 97.62 84 ALA B C 1
ATOM 1755 O O . ALA B 1 84 ? 14.359 -7.816 9.188 1 97.62 84 ALA B O 1
ATOM 1756 N N . THR B 1 85 ? 16.047 -8.797 8.125 1 97.31 85 THR B N 1
ATOM 1757 C CA . THR B 1 85 ? 17 -8.5 9.188 1 97.31 85 THR B CA 1
ATOM 1758 C C . THR B 1 85 ? 17.156 -6.996 9.375 1 97.31 85 THR B C 1
ATOM 1760 O O . THR B 1 85 ? 17.219 -6.516 10.508 1 97.31 85 THR B O 1
ATOM 1763 N N . PHE B 1 86 ? 17.203 -6.32 8.336 1 97.81 86 PHE B N 1
ATOM 1764 C CA . PHE B 1 86 ? 17.328 -4.871 8.398 1 97.81 86 PHE B CA 1
ATOM 1765 C C . PHE B 1 86 ? 16.094 -4.246 9.039 1 97.81 86 PHE B C 1
ATOM 1767 O O . PHE B 1 86 ? 16.219 -3.361 9.891 1 97.81 86 PHE B O 1
ATOM 1774 N N . TRP B 1 87 ? 14.938 -4.695 8.688 1 98.06 87 TRP B N 1
ATOM 1775 C CA . TRP B 1 87 ? 13.68 -4.215 9.25 1 98.06 87 TRP B CA 1
ATOM 1776 C C . TRP B 1 87 ? 13.594 -4.531 10.734 1 98.06 87 TRP B C 1
ATOM 1778 O O . TRP B 1 87 ? 13.094 -3.721 11.523 1 98.06 87 TRP B O 1
ATOM 1788 N N . HIS B 1 88 ? 14.133 -5.613 11.102 1 97.44 88 HIS B N 1
ATOM 1789 C CA . HIS B 1 88 ? 13.969 -6.086 12.469 1 97.44 88 HIS B CA 1
ATOM 1790 C C . HIS B 1 88 ? 14.984 -5.426 13.398 1 97.44 88 HIS B C 1
ATOM 1792 O O . HIS B 1 88 ? 15.07 -5.77 14.578 1 97.44 88 HIS B O 1
ATOM 1798 N N . ASN B 1 89 ? 15.734 -4.508 12.914 1 97.44 89 ASN B N 1
ATOM 1799 C CA . ASN B 1 89 ? 16.578 -3.656 13.742 1 97.44 89 ASN B CA 1
ATOM 1800 C C . ASN B 1 89 ? 15.859 -2.375 14.156 1 97.44 89 ASN B C 1
ATOM 1802 O O . ASN B 1 89 ? 15.664 -1.479 13.336 1 97.44 89 ASN B O 1
ATOM 1806 N N . PRO B 1 90 ? 15.492 -2.277 15.445 1 97 90 PRO B N 1
ATOM 1807 C CA . PRO B 1 90 ? 14.688 -1.136 15.898 1 97 90 PRO B CA 1
ATOM 1808 C C . PRO B 1 90 ? 15.438 0.191 15.781 1 97 90 PRO B C 1
ATOM 1810 O O . PRO B 1 90 ? 14.836 1.258 15.945 1 97 90 PRO B O 1
ATOM 1813 N N . ARG B 1 91 ? 16.672 0.212 15.484 1 97.25 91 ARG B N 1
ATOM 1814 C CA . ARG B 1 91 ? 17.453 1.435 15.32 1 97.25 91 ARG B CA 1
ATOM 1815 C C . ARG B 1 91 ? 17.297 2.008 13.922 1 97.25 91 ARG B C 1
ATOM 1817 O O . ARG B 1 91 ? 17.688 3.148 13.656 1 97.25 91 ARG B O 1
ATOM 1824 N N . ASN B 1 92 ? 16.812 1.136 13.094 1 98.31 92 ASN B N 1
ATOM 1825 C CA . ASN B 1 92 ? 16.656 1.61 11.719 1 98.31 92 ASN B CA 1
ATOM 1826 C C . ASN B 1 92 ? 15.391 2.457 11.57 1 98.31 92 ASN B C 1
ATOM 1828 O O . ASN B 1 92 ? 14.328 2.092 12.078 1 98.31 92 ASN B O 1
ATOM 1832 N N . HIS B 1 93 ? 15.57 3.596 10.961 1 98.56 93 HIS B N 1
ATOM 1833 C CA . HIS B 1 93 ? 14.508 4.574 10.773 1 98.56 93 HIS B CA 1
ATOM 1834 C C . HIS B 1 93 ? 14.125 4.695 9.297 1 98.56 93 HIS B C 1
ATOM 1836 O O . HIS B 1 93 ? 15 4.832 8.438 1 98.56 93 HIS B O 1
ATOM 1842 N N . PHE B 1 94 ? 12.852 4.621 8.992 1 98.69 94 PHE B N 1
ATOM 1843 C CA . PHE B 1 94 ? 12.328 4.711 7.633 1 98.69 94 PHE B CA 1
ATOM 1844 C C . PHE B 1 94 ? 11.383 5.898 7.496 1 98.69 94 PHE B C 1
ATOM 1846 O O . PHE B 1 94 ? 10.484 6.082 8.32 1 98.69 94 PHE B O 1
ATOM 1853 N N . ARG B 1 95 ? 11.594 6.648 6.441 1 98.69 95 ARG B N 1
ATOM 1854 C CA . ARG B 1 95 ? 10.766 7.832 6.23 1 98.69 95 ARG B CA 1
ATOM 1855 C C . ARG B 1 95 ? 10.375 7.973 4.766 1 98.69 95 ARG B C 1
ATOM 1857 O O . ARG B 1 95 ? 11.195 7.762 3.871 1 98.69 95 ARG B O 1
ATOM 1864 N N . CYS B 1 96 ? 9.188 8.203 4.543 1 98.75 96 CYS B N 1
ATOM 1865 C CA . CYS B 1 96 ? 8.672 8.594 3.238 1 98.75 96 CYS B CA 1
ATOM 1866 C C . CYS B 1 96 ? 8.383 10.086 3.186 1 98.75 96 CYS B C 1
ATOM 1868 O O . CYS B 1 96 ? 7.656 10.617 4.027 1 98.75 96 CYS B O 1
ATOM 1870 N N . GLN B 1 97 ? 8.961 10.711 2.203 1 98.56 97 GLN B N 1
ATOM 1871 C CA . GLN B 1 97 ? 8.789 12.156 2.059 1 98.56 97 GLN B CA 1
ATOM 1872 C C . GLN B 1 97 ? 8.117 12.5 0.735 1 98.56 97 GLN B C 1
ATOM 1874 O O . GLN B 1 97 ? 8.5 11.992 -0.317 1 98.56 97 GLN B O 1
ATOM 1879 N N . VAL B 1 98 ? 7.117 13.414 0.832 1 98.25 98 VAL B N 1
ATOM 1880 C CA . VAL B 1 98 ? 6.395 13.867 -0.351 1 98.25 98 VAL B CA 1
ATOM 1881 C C . VAL B 1 98 ? 6.527 15.383 -0.492 1 98.25 98 VAL B C 1
ATOM 1883 O O . VAL B 1 98 ? 6.062 16.141 0.366 1 98.25 98 VAL B O 1
ATOM 1886 N N . GLN B 1 99 ? 7.223 15.758 -1.534 1 96.81 99 GLN B N 1
ATOM 1887 C CA . GLN B 1 99 ? 7.238 17.172 -1.904 1 96.81 99 GLN B CA 1
ATOM 1888 C C . GLN B 1 99 ? 6.008 17.531 -2.729 1 96.81 99 GLN B C 1
ATOM 1890 O O . GLN B 1 99 ? 5.824 17.031 -3.84 1 96.81 99 GLN B O 1
ATOM 1895 N N . PHE B 1 100 ? 5.195 18.438 -2.156 1 95.94 100 PHE B N 1
ATOM 1896 C CA . PHE B 1 100 ? 3.975 18.875 -2.82 1 95.94 100 PHE B CA 1
ATOM 1897 C C . PHE B 1 100 ? 4.148 20.266 -3.408 1 95.94 100 PHE B C 1
ATOM 1899 O O . PHE B 1 100 ? 4.527 21.203 -2.699 1 95.94 100 PHE B O 1
ATOM 1906 N N . TYR B 1 101 ? 3.883 20.297 -4.68 1 91.06 101 TYR B N 1
ATOM 1907 C CA . TYR B 1 101 ? 3.996 21.578 -5.363 1 91.06 101 TYR B CA 1
ATOM 1908 C C . TYR B 1 101 ? 2.629 22.234 -5.512 1 91.06 101 TYR B C 1
ATOM 1910 O O . TYR B 1 101 ? 1.974 22.094 -6.547 1 91.06 101 TYR B O 1
ATOM 1918 N N . GLY B 1 102 ? 2.299 22.875 -4.391 1 86.06 102 GLY B N 1
ATOM 1919 C CA . GLY B 1 102 ? 1.048 23.625 -4.391 1 86.06 102 GLY B CA 1
ATOM 1920 C C . GLY B 1 102 ? 1.198 25.047 -4.895 1 86.06 102 GLY B C 1
ATOM 1921 O O . GLY B 1 102 ? 1.751 25.266 -5.973 1 86.06 102 GLY B O 1
ATOM 1922 N N . LEU B 1 103 ? 0.646 25.953 -4.035 1 80.44 103 LEU B N 1
ATOM 1923 C CA . LEU B 1 103 ? 0.727 27.359 -4.41 1 80.44 103 LEU B CA 1
ATOM 1924 C C . LEU B 1 103 ? 2.074 27.953 -4.012 1 80.44 103 LEU B C 1
ATOM 1926 O O . LEU B 1 103 ? 2.652 27.562 -2.994 1 80.44 103 LEU B O 1
ATOM 1930 N N . GLY B 1 104 ? 2.52 28.766 -4.922 1 77.56 104 GLY B N 1
ATOM 1931 C CA . GLY B 1 104 ? 3.732 29.5 -4.598 1 77.56 104 GLY B CA 1
ATOM 1932 C C . GLY B 1 104 ? 3.508 30.594 -3.58 1 77.56 104 GLY B C 1
ATOM 1933 O O . GLY B 1 104 ? 2.369 31 -3.334 1 77.56 104 GLY B O 1
ATOM 1934 N N . LYS B 1 105 ? 4.477 31.047 -2.922 1 75.12 105 LYS B N 1
ATOM 1935 C CA . LYS B 1 105 ? 4.418 32.125 -1.937 1 75.12 105 LYS B CA 1
ATOM 1936 C C . LYS B 1 105 ? 3.832 33.406 -2.541 1 75.12 105 LYS B C 1
ATOM 1938 O O . LYS B 1 105 ? 3.078 34.125 -1.881 1 75.12 105 LYS B O 1
ATOM 1943 N N . ASP B 1 106 ? 4.062 33.594 -3.789 1 77.5 106 ASP B N 1
ATOM 1944 C CA . ASP B 1 106 ? 3.689 34.844 -4.418 1 77.5 106 ASP B CA 1
ATOM 1945 C C . ASP B 1 106 ? 2.262 34.781 -4.957 1 77.5 106 ASP B C 1
ATOM 1947 O O . ASP B 1 106 ? 1.73 35.812 -5.426 1 77.5 106 ASP B O 1
ATOM 1951 N N . ASP B 1 107 ? 1.745 33.656 -4.805 1 77.69 107 ASP B N 1
ATOM 1952 C CA . ASP B 1 107 ? 0.374 33.531 -5.293 1 77.69 107 ASP B CA 1
ATOM 1953 C C . ASP B 1 107 ? -0.607 34.188 -4.332 1 77.69 107 ASP B C 1
ATOM 1955 O O . ASP B 1 107 ? -0.449 34.125 -3.113 1 77.69 107 ASP B O 1
ATOM 1959 N N . GLN B 1 108 ? -1.443 34.969 -4.898 1 77 108 GLN B N 1
ATOM 1960 C CA . GLN B 1 108 ? -2.453 35.625 -4.074 1 77 108 GLN B CA 1
ATOM 1961 C C . GLN B 1 108 ? -3.412 34.594 -3.467 1 77 108 GLN B C 1
ATOM 1963 O O . GLN B 1 108 ? -3.793 33.625 -4.125 1 77 108 GLN B O 1
ATOM 1968 N N . TRP B 1 109 ? -3.582 34.781 -2.125 1 75.12 109 TRP B N 1
ATOM 1969 C CA . TRP B 1 109 ? -4.465 33.906 -1.362 1 75.12 109 TRP B CA 1
ATOM 1970 C C . TRP B 1 109 ? -5.461 34.719 -0.54 1 75.12 109 TRP B C 1
ATOM 1972 O O . TRP B 1 109 ? -5.066 35.469 0.362 1 75.12 109 TRP B O 1
ATOM 1982 N N . ASP B 1 110 ? -6.688 34.656 -0.936 1 76.31 110 ASP B N 1
ATOM 1983 C CA . ASP B 1 110 ? -7.703 35.5 -0.303 1 76.31 110 ASP B CA 1
ATOM 1984 C C . ASP B 1 110 ? -8.664 34.656 0.534 1 76.31 110 ASP B C 1
ATOM 1986 O O . ASP B 1 110 ? -9.836 35 0.681 1 76.31 110 ASP B O 1
ATOM 1990 N N . TYR B 1 111 ? -8.18 33.531 0.943 1 76.94 111 TYR B N 1
ATOM 1991 C CA . TYR B 1 111 ? -9.07 32.656 1.718 1 76.94 111 TYR B CA 1
ATOM 1992 C C . TYR B 1 111 ? -8.617 32.562 3.172 1 76.94 111 TYR B C 1
ATOM 1994 O O . TYR B 1 111 ? -7.434 32.75 3.471 1 76.94 111 TYR B O 1
ATOM 2002 N N . PRO B 1 112 ? -9.586 32.375 3.98 1 78.25 112 PRO B N 1
ATOM 2003 C CA . PRO B 1 112 ? -9.258 32.344 5.41 1 78.25 112 PRO B CA 1
ATOM 2004 C C . PRO B 1 112 ? -8.391 31.156 5.805 1 78.25 112 PRO B C 1
ATOM 2006 O O . PRO B 1 112 ? -7.699 31.203 6.824 1 78.25 112 PRO B O 1
ATOM 2009 N N . GLU B 1 113 ? -8.43 30.094 5.008 1 74.44 113 GLU B N 1
ATOM 2010 C CA . GLU B 1 113 ? -7.613 28.922 5.34 1 74.44 113 GLU B CA 1
ATOM 2011 C C . GLU B 1 113 ? -6.141 29.172 5.016 1 74.44 113 GLU B C 1
ATOM 2013 O O . GLU B 1 113 ? -5.812 30.062 4.23 1 74.44 113 GLU B O 1
ATOM 2018 N N . ALA B 1 114 ? -5.359 28.484 5.734 1 77.75 114 ALA B N 1
ATOM 2019 C CA . ALA B 1 114 ? -3.932 28.609 5.449 1 77.75 114 ALA B CA 1
ATOM 2020 C C . ALA B 1 114 ? -3.641 28.312 3.98 1 77.75 114 ALA B C 1
ATOM 2022 O O . ALA B 1 114 ? -4.242 27.406 3.391 1 77.75 114 ALA B O 1
ATOM 2023 N N . LYS B 1 115 ? -2.846 29.094 3.443 1 78.94 115 LYS B N 1
ATOM 2024 C CA . LYS B 1 115 ? -2.449 28.906 2.051 1 78.94 115 LYS B CA 1
ATOM 2025 C C . LYS B 1 115 ? -1.718 27.578 1.854 1 78.94 115 LYS B C 1
ATOM 2027 O O . LYS B 1 115 ? -0.729 27.312 2.537 1 78.94 115 LYS B O 1
ATOM 2032 N N . PRO B 1 116 ? -2.279 26.734 0.976 1 78.56 116 PRO B N 1
ATOM 2033 C CA . PRO B 1 116 ? -1.587 25.469 0.731 1 78.56 116 PRO B CA 1
ATOM 2034 C C . PRO B 1 116 ? -0.354 25.625 -0.155 1 78.56 116 PRO B C 1
ATOM 2036 O O . PRO B 1 116 ? -0.408 25.328 -1.353 1 78.56 116 PRO B O 1
ATOM 2039 N N . VAL B 1 117 ? 0.72 26.016 0.458 1 79.19 117 VAL B N 1
ATOM 2040 C CA . VAL B 1 117 ? 1.965 26.312 -0.24 1 79.19 117 VAL B CA 1
ATOM 2041 C C . VAL B 1 117 ? 2.723 25.031 -0.53 1 79.19 117 VAL B C 1
ATOM 2043 O O . VAL B 1 117 ? 2.398 23.969 0.022 1 79.19 117 VAL B O 1
ATOM 2046 N N . THR B 1 118 ? 3.592 25.141 -1.44 1 85.31 118 THR B N 1
ATOM 2047 C CA . THR B 1 118 ? 4.582 24.094 -1.615 1 85.31 118 THR B CA 1
ATOM 2048 C C . THR B 1 118 ? 5.152 23.656 -0.269 1 85.31 118 THR B C 1
ATOM 2050 O O . THR B 1 118 ? 5.496 24.484 0.566 1 85.31 118 THR B O 1
ATOM 2053 N N . GLN B 1 119 ? 5.02 22.328 -0.005 1 91.06 119 GLN B N 1
ATOM 2054 C CA . GLN B 1 119 ? 5.48 21.844 1.29 1 91.06 119 GLN B CA 1
ATOM 2055 C C . GLN B 1 119 ? 5.914 20.375 1.205 1 91.06 119 GLN B C 1
ATOM 2057 O O . GLN B 1 119 ? 5.551 19.672 0.262 1 91.06 119 GLN B O 1
ATOM 2062 N N . ASN B 1 120 ? 6.699 20.047 2.213 1 94.12 120 ASN B N 1
ATOM 2063 C CA . ASN B 1 120 ? 7.062 18.656 2.418 1 94.12 120 ASN B CA 1
ATOM 2064 C C . ASN B 1 120 ? 6.172 18 3.467 1 94.12 120 ASN B C 1
ATOM 2066 O O . ASN B 1 120 ? 5.957 18.547 4.547 1 94.12 120 ASN B O 1
ATOM 2070 N N . VAL B 1 121 ? 5.594 17.031 3.109 1 96.06 121 VAL B N 1
ATOM 2071 C CA . VAL B 1 121 ? 4.848 16.203 4.055 1 96.06 121 VAL B CA 1
ATOM 2072 C C . VAL B 1 121 ? 5.484 14.82 4.141 1 96.06 121 VAL B C 1
ATOM 2074 O O . VAL B 1 121 ? 5.898 14.258 3.125 1 96.06 121 VAL B O 1
ATOM 2077 N N . SER B 1 122 ? 5.66 14.281 5.438 1 97.69 122 SER B N 1
ATOM 2078 C CA . SER B 1 122 ? 6.324 12.992 5.574 1 97.69 122 SER B CA 1
ATOM 2079 C C . SER B 1 122 ? 5.621 12.117 6.602 1 97.69 122 SER B C 1
ATOM 2081 O O . SER B 1 122 ? 4.82 12.609 7.402 1 97.69 122 SER B O 1
ATOM 2083 N N . ALA B 1 123 ? 5.809 10.938 6.52 1 98 123 ALA B N 1
ATOM 2084 C CA . ALA B 1 123 ? 5.504 9.914 7.52 1 98 123 ALA B CA 1
ATOM 2085 C C . ALA B 1 123 ? 6.688 8.977 7.727 1 98 123 ALA B C 1
ATOM 2087 O O . ALA B 1 123 ? 7.523 8.82 6.832 1 98 123 ALA B O 1
ATOM 2088 N N . ASP B 1 124 ? 6.77 8.453 8.93 1 98 124 ASP B N 1
ATOM 2089 C CA . ASP B 1 124 ? 7.93 7.609 9.211 1 98 124 ASP B CA 1
ATOM 2090 C C . ASP B 1 124 ? 7.566 6.48 10.164 1 98 124 ASP B C 1
ATOM 2092 O O . ASP B 1 124 ? 6.449 6.438 10.688 1 98 124 ASP B O 1
ATOM 2096 N N . THR B 1 125 ? 8.453 5.531 10.258 1 97.19 125 THR B N 1
ATOM 2097 C CA . THR B 1 125 ? 8.383 4.438 11.219 1 97.19 125 THR B CA 1
ATOM 2098 C C . THR B 1 125 ? 9.781 3.912 11.547 1 97.19 125 THR B C 1
AT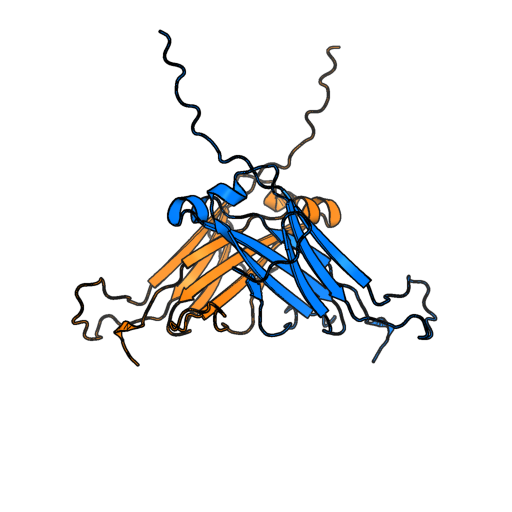OM 2100 O O . THR B 1 125 ? 10.766 4.316 10.922 1 97.19 125 THR B O 1
ATOM 2103 N N . TRP B 1 126 ? 9.773 3.123 12.594 1 97.12 126 TRP B N 1
ATOM 2104 C CA . TRP B 1 126 ? 11.008 2.482 13.039 1 97.12 126 TRP B CA 1
ATOM 2105 C C . TRP B 1 126 ? 10.914 0.967 12.898 1 97.12 126 TRP B C 1
ATOM 2107 O O . TRP B 1 126 ? 9.82 0.398 12.93 1 97.12 126 TRP B O 1
ATOM 2117 N N . GLY B 1 127 ? 12.117 0.396 12.617 1 97 127 GLY B N 1
ATOM 2118 C CA . GLY B 1 127 ? 12.141 -1.058 12.609 1 97 127 GLY B CA 1
ATOM 2119 C C . GLY B 1 127 ? 11.547 -1.671 13.867 1 97 127 GLY B C 1
ATOM 2120 O O . GLY B 1 127 ? 11.516 -1.03 14.922 1 97 127 GLY B O 1
ATOM 2121 N N . ARG B 1 128 ? 11 -2.881 13.758 1 93.62 128 ARG B N 1
ATOM 2122 C CA . ARG B 1 128 ? 10.422 -3.613 14.875 1 93.62 128 ARG B CA 1
ATOM 2123 C C . ARG B 1 128 ? 11.125 -4.949 15.078 1 93.62 128 ARG B C 1
ATOM 2125 O O . ARG B 1 128 ? 11.398 -5.668 14.117 1 93.62 128 ARG B O 1
ATOM 2132 N N . ALA B 1 129 ? 11.414 -5.172 16.359 1 88.25 129 ALA B N 1
ATOM 2133 C CA . ALA B 1 129 ? 12.039 -6.453 16.672 1 88.25 129 ALA B CA 1
ATOM 2134 C C . ALA B 1 129 ? 11.148 -7.617 16.234 1 88.25 129 ALA B C 1
ATOM 2136 O O . ALA B 1 129 ? 9.93 -7.555 16.375 1 88.25 129 ALA B O 1
ATOM 2137 N N . GLY B 1 130 ? 11.633 -8.508 15.484 1 72.88 130 GLY B N 1
ATOM 2138 C CA . GLY B 1 130 ? 10.883 -9.68 15.055 1 72.88 130 GLY B CA 1
ATOM 2139 C C . GLY B 1 130 ? 10.242 -10.43 16.203 1 72.88 130 GLY B C 1
ATOM 2140 O O . GLY B 1 130 ? 10.695 -10.328 17.344 1 72.88 130 GLY B O 1
ATOM 2141 N N . GLU B 1 131 ? 8.945 -10.758 16.172 1 59.34 131 GLU B N 1
ATOM 2142 C CA . GLU B 1 131 ? 8.414 -11.648 17.203 1 59.34 131 GLU B CA 1
ATOM 2143 C C . GLU B 1 131 ? 9.359 -12.82 17.453 1 59.34 131 GLU B C 1
ATOM 2145 O O . GLU B 1 131 ? 9.617 -13.625 16.547 1 59.34 131 GLU B O 1
ATOM 2150 N N . ARG B 1 132 ? 10.492 -12.727 18 1 45.81 132 ARG B N 1
ATOM 2151 C CA . ARG B 1 132 ? 11.094 -13.945 18.547 1 45.81 132 ARG B CA 1
ATOM 2152 C C . ARG B 1 132 ? 10.047 -14.789 19.266 1 45.81 132 ARG B C 1
ATOM 2154 O O . ARG B 1 132 ? 9.117 -14.258 19.859 1 45.81 132 ARG B O 1
ATOM 2161 N N . GLY B 1 133 ? 9.664 -15.977 18.922 1 38.84 133 GLY B N 1
ATOM 2162 C CA . GLY B 1 133 ? 9.078 -16.938 19.844 1 38.84 133 GLY B CA 1
ATOM 2163 C C . GLY B 1 133 ? 9.617 -16.812 21.25 1 38.84 133 GLY B C 1
ATOM 2164 O O . GLY B 1 133 ? 10.82 -16.625 21.453 1 38.84 133 GLY B O 1
ATOM 2165 N N . ALA B 1 134 ? 8.945 -16.344 22.281 1 38.12 134 ALA B N 1
ATOM 2166 C CA . ALA B 1 134 ? 9.32 -16.719 23.641 1 38.12 134 ALA B CA 1
ATOM 2167 C C . ALA B 1 134 ? 9.93 -18.109 23.688 1 38.12 134 ALA B C 1
ATOM 2169 O O . ALA B 1 134 ? 9.227 -19.109 23.484 1 38.12 134 ALA B O 1
ATOM 2170 N N . GLY B 1 135 ? 10.969 -18.547 23.203 1 29.58 135 GLY B N 1
ATOM 2171 C CA . GLY B 1 135 ? 11.68 -19.734 23.688 1 29.58 135 GLY B CA 1
ATOM 2172 C C . GLY B 1 135 ? 11.516 -19.969 25.172 1 29.58 135 GLY B C 1
ATOM 2173 O O . GLY B 1 135 ? 11.297 -19.031 25.938 1 29.58 135 GLY B O 1
ATOM 2174 N N . GLY B 1 136 ? 10.984 -21.219 25.625 1 32.81 136 GLY B N 1
ATOM 2175 C CA . GLY B 1 136 ? 11.047 -21.953 26.875 1 32.81 136 GLY B CA 1
ATOM 2176 C C . GLY B 1 136 ? 12.352 -21.734 27.625 1 32.81 136 GLY B C 1
ATOM 2177 O O . GLY B 1 136 ? 13.414 -22.141 27.172 1 32.81 136 GLY B O 1
ATOM 2178 N N . MET B 1 137 ? 12.695 -20.797 28.172 1 31.89 137 MET B N 1
ATOM 2179 C CA . MET B 1 137 ? 13.562 -20.969 29.328 1 31.89 137 MET B CA 1
ATOM 2180 C C . MET B 1 137 ? 13.039 -22.078 30.234 1 31.89 137 MET B C 1
ATOM 2182 O O . MET B 1 137 ? 11.898 -22.031 30.703 1 31.89 137 MET B O 1
ATOM 2186 N N . GLY B 1 138 ? 13.195 -23.391 29.812 1 23.19 138 GLY B N 1
ATOM 2187 C CA . GLY B 1 138 ? 13.359 -24.453 30.797 1 23.19 138 GLY B CA 1
ATOM 2188 C C . GLY B 1 138 ? 14.164 -24.031 32 1 23.19 138 GLY B C 1
ATOM 2189 O O . GLY B 1 138 ? 15.188 -23.359 31.875 1 23.19 138 GLY B O 1
ATOM 2190 N N . ARG B 1 139 ? 13.547 -23.812 33.062 1 28.53 139 ARG B N 1
ATOM 2191 C CA . ARG B 1 139 ? 14.086 -24.078 34.406 1 28.53 139 ARG B CA 1
ATOM 2192 C C . ARG B 1 139 ? 14.914 -25.359 34.406 1 28.53 139 ARG B C 1
ATOM 2194 O O . ARG B 1 139 ? 14.398 -26.438 34.094 1 28.53 139 ARG B O 1
ATOM 2201 N N . GLY B 1 140 ? 16.125 -25.344 33.781 1 19.3 140 GLY B N 1
ATOM 2202 C CA . GLY B 1 140 ? 17.078 -26.219 34.438 1 19.3 140 GLY B CA 1
ATOM 2203 C C . GLY B 1 140 ? 17.375 -25.812 35.875 1 19.3 140 GLY B C 1
ATOM 2204 O O . GLY B 1 140 ? 17.125 -24.672 36.25 1 19.3 140 GLY B O 1
#

InterPro domains:
  IPR003597 Immunoglobulin C1-set [PF07654] (11-102)
  IPR003597 Immunoglobulin C1-set [SM00407] (26-106)
  IPR007110 Immunoglobulin-like domain [PS50835] (9-118)
  IPR013783 Immunoglobulin-like fold [G3DSA:2.60.40.10] (2-130)
  IPR036179 Immunoglobulin-like domain superfamily [SSF48726] (3-119)
  IPR050380 Immune Recognition and Response Modulators [PTHR23411] (4-105)

Nearest PDB structures (foldseek):
  6dfx-assembly2_J  TM=9.518E-01  e=1.887E-21  Homo sapiens
  7s8j-assembly1_B  TM=9.567E-01  e=3.504E-21  Homo sapiens
  8ryn-assembly1_E  TM=9.476E-01  e=5.495E-21  Homo sapiens
  8sgm-assembly1_D  TM=9.458E-01  e=8.617E-21  Homo sapiens
  7n1d-assembly1_B  TM=9.520E-01  e=1.600E-20  Homo sapiens

Secondary structure (DSSP, 8-state):
--GGG-BPPEEEEEPPPHHHHHHHSEEEEEEEEEEEBSS-EEEEEEETTEEE-TTEEE-SS-EE---SSS---EEEEEEEEEEHHHHT-TT-EEEEEEEE--B-TTS---SSSPP-BSEEEEEEEE--------------/--GGG-BPPEEEEEPPPHHHHHHHSEEEEEEEEEEEBSS-EEEEEEETTEEE-TTEEE-SS-EE---SSSS--EEEEEEEEEEHHHHT-TT-EEEEEEEE--B-TTS---SSSPP-BSEEEEEEEE--------------

Foldseek 3Di:
DPLVLADFWDKDKDWFDPVCCVVPQKGKIKIKTKRGPPFDKDKFKDKPRHTDDPQKDWDPGWDWDPDPDPRTMTMIMMMHMDGNVQLQPQVMKMKMKMFDAGDDPPDDDDDPDPRPHTDIDMDMHGRHHPPPPPDPPPDD/DPLVLADFWDKDKDWFDPVCCVVPQKGKIKIKTKRGPPFDKDKFKDKPRHTDDPQKDWDPGWDWDPDPDPRTMTMIMMMHMDGNVQLQPQPMKMKMKMFDAGDDPPDDDDDPDPRPHTDIDMDMHGRHHPPDPPPPPPPD